Protein AF-A0A9W6NGE4-F1 (afdb_monomer)

Sequence (228 aa):
MDMRSEIMTAPLSDGQLVLLANAALPMAVRGHAATDWNALAWTGQCQGLHSWRLARIDDEEIDRLATFYRRLACTGAEQARRHQQRIVQLLRARHQQDLALIRALALPGQVIVVAANGSHNDFYQVADEQALGALIWQHRLYAASLAPQQVTGPASSNYQRLLAAQRSQGHDSLLLLFTARPVVLQLDGSGVRLHGASAGYLAAAVDMLPPGTHWQVQADVKKTCRAA

pLDDT: mean 81.26, std 13.28, range [30.36, 94.75]

Radius of gyration: 17.66 Å; Cα contacts (8 Å, |Δi|>4): 339; chains: 1; bounding box: 46×39×48 Å

Mean predicted aligned error: 7.62 Å

Secondary structure (DSSP, 8-state):
--HHHHHSPPPPPTTTEEEEPGGGS-HHHHTTTT--HHHH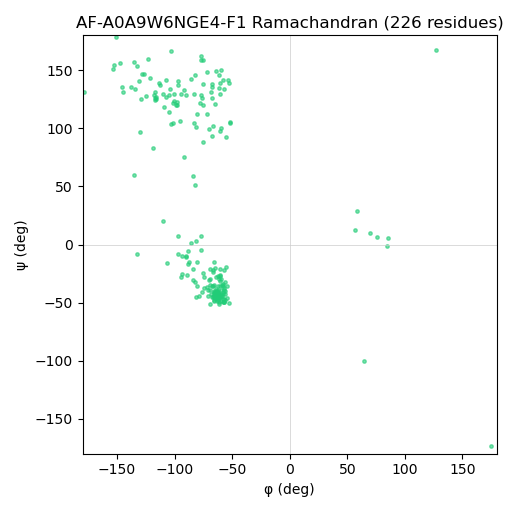HHHS--TT-EEEEEP-SSHHHHHHHHHHHHHHTTT-HHHHHHHHHHHHHHHHHHHHHHHHHHHHH--TT-EEEEEEETTEEEEEEE-SHHHHHHHHHHHHHHHTT-S-----S---SHHHHHHHHHHHTTS--EEEEETTEEEEEEEETTEEEEEESSHHHHHHHHTTSPTT--EEE-----------

Nearest PDB structures (foldseek):
  7lq4-assembly1_A  TM=4.333E-01  e=6.692E+00  Rubrobacter radiotolerans
  8qa3-assembly1_G  TM=2.918E-01  e=5.983E+00  Homo sapiens

Solvent-accessible surface area (backbone atoms only — not comparable to full-atom values): 12859 Å² total; per-residue (Å²): 134,65,68,66,63,69,57,57,65,82,79,67,50,54,84,37,35,33,78,51,56,79,89,73,54,46,72,45,49,52,75,50,68,85,54,53,53,56,49,29,54,72,69,68,47,38,92,76,48,42,41,34,32,51,65,64,88,56,39,66,55,48,54,51,50,36,53,50,36,68,65,30,72,80,74,46,74,66,66,31,49,53,47,51,53,52,48,52,55,53,49,51,58,49,46,54,52,53,50,50,46,46,56,50,66,33,60,72,54,30,44,34,38,54,30,44,50,90,94,48,70,50,39,28,40,31,52,35,58,67,49,46,49,54,52,53,50,49,53,53,31,47,46,51,68,67,36,83,86,79,81,83,73,82,64,86,45,52,49,48,44,43,54,50,24,39,54,77,59,79,40,58,41,46,38,37,34,24,53,88,36,64,42,36,41,37,43,39,67,71,48,40,36,42,34,12,74,38,68,66,54,42,51,62,55,55,74,51,39,66,88,90,69,49,71,41,76,56,70,84,77,77,75,76,76,78,86,127

Organism: NCBI:txid1806536

Foldseek 3Di:
DDPVPLLDDDFDACLQKPWDDPVRAFPLVVVCVPWPVLCCQPPVDTPLKFKKFWDDPCLVVLVVLLVVLVVCVPPDDPVNVVSSVVNLVSLVVVLVQVLLLVVLQAAFQQKWKWQDAPPDIIIITGRGSVSVSSVSSNLLCVLSVNHDPDPPDDQPHPRSVSVVSCVNSVFSWIWMDGSVANKIWIDGNRGIMIMHSDPVSVVVSVVSHDPPGDIGGDPPPPPPPPDD

Structure (mmCIF, N/CA/C/O backbone):
data_AF-A0A9W6NGE4-F1
#
_entry.id   AF-A0A9W6NGE4-F1
#
loop_
_atom_site.group_PDB
_atom_site.id
_atom_site.type_symbol
_atom_site.label_atom_id
_atom_site.label_alt_id
_atom_site.label_comp_id
_atom_site.label_asym_id
_atom_site.label_entity_id
_atom_site.label_seq_id
_atom_site.pdbx_PDB_ins_code
_atom_site.Cartn_x
_atom_site.Cartn_y
_atom_site.Cartn_z
_atom_site.occupancy
_atom_site.B_iso_or_equiv
_atom_site.auth_seq_id
_atom_site.auth_comp_id
_atom_site.auth_asym_id
_atom_site.auth_atom_id
_atom_site.pdbx_PDB_model_num
ATOM 1 N N . MET A 1 1 ? 21.867 11.867 -10.201 1.00 52.22 1 MET A N 1
ATOM 2 C CA . MET A 1 1 ? 21.437 10.770 -9.309 1.00 52.22 1 MET A CA 1
ATOM 3 C C . MET A 1 1 ? 21.439 9.484 -10.124 1.00 52.22 1 MET A C 1
ATOM 5 O O . MET A 1 1 ? 20.954 9.523 -11.250 1.00 52.22 1 MET A O 1
ATOM 9 N N . ASP A 1 2 ? 22.064 8.408 -9.640 1.00 67.62 2 ASP A N 1
ATOM 10 C CA . ASP A 1 2 ? 22.131 7.134 -10.372 1.00 67.62 2 ASP A CA 1
ATOM 11 C C . ASP A 1 2 ? 20.800 6.377 -10.237 1.00 67.62 2 ASP A C 1
ATOM 13 O O . ASP A 1 2 ? 20.353 6.054 -9.138 1.00 67.62 2 ASP A O 1
ATOM 17 N N . MET A 1 3 ? 20.159 6.072 -11.363 1.00 69.50 3 MET A N 1
ATOM 18 C CA . MET A 1 3 ? 18.876 5.365 -11.399 1.00 69.50 3 MET A CA 1
ATOM 19 C C . MET A 1 3 ? 18.979 3.955 -10.801 1.00 69.50 3 MET A C 1
ATOM 21 O O . MET A 1 3 ? 18.003 3.453 -10.250 1.00 69.50 3 MET A O 1
ATOM 25 N N . ARG A 1 4 ? 20.164 3.327 -10.851 1.00 66.06 4 ARG A N 1
ATOM 26 C CA . ARG A 1 4 ? 20.386 2.024 -10.209 1.00 66.06 4 ARG A CA 1
ATOM 27 C C . ARG A 1 4 ? 20.235 2.106 -8.695 1.00 66.06 4 ARG A C 1
ATOM 29 O O . ARG A 1 4 ? 19.572 1.249 -8.127 1.00 66.06 4 ARG A O 1
ATOM 36 N N . SER A 1 5 ? 20.763 3.154 -8.059 1.00 65.62 5 SER A N 1
ATOM 37 C CA . SER A 1 5 ? 20.629 3.343 -6.605 1.00 65.62 5 SER A CA 1
ATOM 38 C C . SER A 1 5 ? 19.199 3.622 -6.144 1.00 65.62 5 SER A C 1
ATOM 40 O O . SER A 1 5 ? 18.866 3.349 -4.999 1.00 65.62 5 SER A O 1
ATOM 42 N N . GLU A 1 6 ? 18.337 4.135 -7.022 1.00 70.38 6 GLU A N 1
ATOM 43 C CA . GLU A 1 6 ? 16.937 4.389 -6.668 1.00 70.38 6 GLU A CA 1
ATOM 44 C C . GLU A 1 6 ? 16.047 3.156 -6.814 1.00 70.38 6 GLU A C 1
ATOM 46 O O . GLU A 1 6 ? 15.066 3.012 -6.090 1.00 70.38 6 GLU A O 1
ATOM 51 N N . ILE A 1 7 ? 16.381 2.274 -7.758 1.00 71.69 7 ILE A N 1
ATOM 52 C CA . ILE A 1 7 ? 15.669 1.009 -7.971 1.00 71.69 7 ILE A CA 1
ATOM 53 C C . ILE A 1 7 ? 16.161 -0.055 -6.981 1.00 71.69 7 ILE A C 1
ATOM 55 O O . ILE A 1 7 ? 15.395 -0.914 -6.550 1.00 71.69 7 ILE A O 1
ATOM 59 N N . MET A 1 8 ? 17.439 0.009 -6.602 1.00 68.81 8 MET A N 1
ATOM 60 C CA . MET A 1 8 ? 18.042 -0.856 -5.594 1.00 68.81 8 MET A CA 1
ATOM 61 C C . MET A 1 8 ? 17.949 -0.202 -4.216 1.00 68.81 8 MET A C 1
ATOM 63 O O . MET A 1 8 ? 18.932 0.312 -3.687 1.00 68.81 8 MET A O 1
ATOM 67 N N . THR A 1 9 ? 16.756 -0.220 -3.627 1.00 68.81 9 THR A N 1
ATOM 68 C CA . THR A 1 9 ? 16.585 0.167 -2.225 1.00 68.81 9 THR A CA 1
ATOM 69 C C . THR A 1 9 ? 17.073 -0.924 -1.286 1.00 68.81 9 THR A C 1
ATOM 71 O O . THR A 1 9 ? 16.814 -2.109 -1.505 1.00 68.81 9 THR A O 1
ATOM 74 N N . ALA A 1 10 ? 17.761 -0.515 -0.218 1.00 75.88 10 ALA A N 1
ATOM 75 C CA . ALA A 1 10 ? 18.148 -1.426 0.848 1.00 75.88 10 ALA A CA 1
ATOM 76 C C . ALA A 1 10 ? 16.894 -2.056 1.489 1.00 75.88 10 ALA A C 1
ATOM 78 O O . ALA A 1 10 ? 15.897 -1.353 1.683 1.00 75.88 10 ALA A O 1
ATOM 79 N N . PRO A 1 11 ? 16.926 -3.360 1.809 1.00 82.69 11 PRO A N 1
ATOM 80 C CA . PRO A 1 11 ? 15.814 -4.019 2.473 1.00 82.69 11 PRO A CA 1
ATOM 81 C C . PRO A 1 11 ? 15.592 -3.438 3.870 1.00 82.69 11 PRO A C 1
ATOM 83 O O . PRO A 1 11 ? 16.541 -3.022 4.538 1.00 82.69 11 PRO A O 1
ATOM 86 N N . LEU A 1 12 ? 14.336 -3.439 4.322 1.00 88.06 12 LEU A N 1
ATOM 87 C CA . LEU A 1 12 ? 14.009 -3.019 5.683 1.00 88.06 12 LEU A CA 1
ATOM 88 C C . LEU A 1 12 ? 14.576 -4.015 6.694 1.00 88.06 12 LEU A C 1
ATOM 90 O O . LEU A 1 12 ? 14.485 -5.230 6.506 1.00 88.06 12 LEU A O 1
ATOM 94 N N . SER A 1 13 ? 15.136 -3.487 7.781 1.00 91.12 13 SER A N 1
ATOM 95 C CA . SER A 1 13 ? 15.559 -4.304 8.919 1.00 91.12 13 SER A CA 1
ATOM 96 C C . SER A 1 13 ? 14.358 -4.767 9.749 1.00 91.12 13 SER A C 1
ATOM 98 O O . SER A 1 13 ? 13.306 -4.125 9.755 1.00 91.12 13 SER A O 1
ATOM 100 N N . ASP A 1 14 ? 14.523 -5.840 10.523 1.00 90.94 14 ASP A N 1
ATOM 101 C CA . ASP A 1 14 ? 13.458 -6.345 11.405 1.00 90.94 14 ASP A CA 1
ATOM 102 C C . ASP A 1 14 ? 13.093 -5.364 12.533 1.00 90.94 14 ASP A C 1
ATOM 104 O O . ASP A 1 14 ? 11.995 -5.436 13.076 1.00 90.94 14 ASP A O 1
ATOM 108 N N . GLY A 1 15 ? 13.978 -4.414 12.861 1.00 91.25 15 GLY A N 1
ATOM 109 C CA . GLY A 1 15 ? 13.664 -3.308 13.772 1.00 91.25 15 GLY A CA 1
ATOM 110 C C . GLY A 1 15 ? 12.788 -2.225 13.136 1.00 91.25 15 GLY A C 1
ATOM 111 O O . GLY A 1 15 ? 12.070 -1.526 13.843 1.00 91.25 15 GLY A O 1
ATOM 112 N N . GLN A 1 16 ? 12.818 -2.097 11.807 1.00 93.75 16 GLN A N 1
ATOM 113 C CA . GLN A 1 16 ? 11.989 -1.152 11.051 1.00 93.75 16 GLN A CA 1
ATOM 114 C C . GLN A 1 16 ? 10.633 -1.741 10.652 1.00 93.75 16 GLN A C 1
ATOM 116 O O . GLN A 1 16 ? 9.673 -0.991 10.461 1.00 93.75 16 GLN A O 1
ATOM 121 N N . LEU A 1 17 ? 10.559 -3.067 10.522 1.00 93.88 17 LEU A N 1
ATOM 122 C CA . LEU A 1 17 ? 9.350 -3.811 10.193 1.00 93.88 17 LEU A CA 1
ATOM 123 C C . LEU A 1 17 ? 9.167 -4.964 11.185 1.00 93.88 17 LEU A C 1
ATOM 125 O O . LEU A 1 17 ? 9.745 -6.043 11.033 1.00 93.88 17 LEU A O 1
ATOM 129 N N . VAL A 1 18 ? 8.342 -4.733 12.201 1.00 94.25 18 VAL A N 1
ATOM 130 C CA . VAL A 1 18 ? 8.167 -5.652 13.330 1.00 94.25 18 VAL A CA 1
ATOM 131 C C . VAL A 1 18 ? 6.898 -6.474 13.141 1.00 94.25 18 VAL A C 1
ATOM 133 O O . VAL A 1 18 ? 5.811 -5.915 13.021 1.00 94.25 18 VAL A O 1
ATOM 136 N N . LEU A 1 19 ? 7.016 -7.802 13.151 1.00 93.62 19 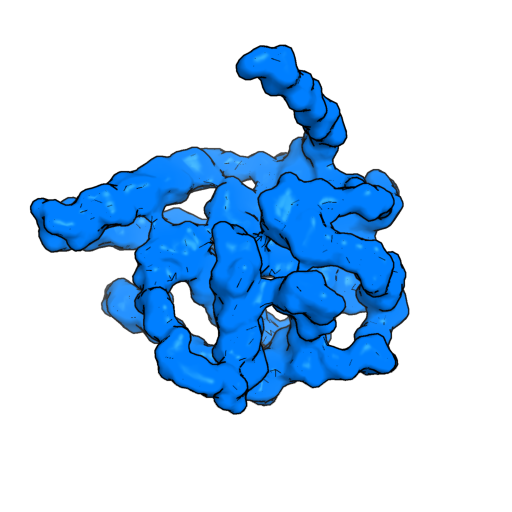LEU A N 1
ATOM 137 C CA . LEU A 1 19 ? 5.860 -8.700 13.154 1.00 93.62 19 LEU A CA 1
ATOM 138 C C . LEU A 1 19 ? 5.094 -8.589 14.481 1.00 93.62 19 LEU A C 1
ATOM 140 O O . LEU A 1 19 ? 5.661 -8.772 15.559 1.00 93.62 19 LEU A O 1
ATOM 144 N N . LEU A 1 20 ? 3.794 -8.321 14.396 1.00 92.38 20 LEU A N 1
ATOM 145 C CA . LEU A 1 20 ? 2.890 -8.233 15.534 1.00 92.38 20 LEU A CA 1
ATOM 146 C C . LEU A 1 20 ? 2.134 -9.546 15.733 1.00 92.38 20 LEU A C 1
ATOM 148 O O . LEU A 1 20 ? 1.581 -10.121 14.799 1.00 92.38 20 LEU A O 1
ATOM 152 N N . ALA A 1 21 ? 2.023 -9.971 16.990 1.00 89.00 21 ALA A N 1
ATOM 153 C CA . ALA A 1 21 ? 1.046 -10.982 17.370 1.00 89.00 21 ALA A CA 1
ATOM 154 C C . ALA A 1 21 ? -0.372 -10.386 17.344 1.00 89.00 21 ALA A C 1
ATOM 156 O O . ALA A 1 21 ? -0.570 -9.230 17.717 1.00 89.00 21 ALA A O 1
ATOM 157 N N . ASN A 1 22 ? -1.384 -11.195 17.019 1.00 83.56 22 ASN A N 1
ATOM 158 C CA . ASN A 1 22 ? -2.785 -10.744 16.977 1.00 83.56 22 ASN A CA 1
ATOM 159 C C . ASN A 1 22 ? -3.255 -10.084 18.288 1.00 83.56 22 ASN A C 1
ATOM 161 O O . ASN A 1 22 ? -4.000 -9.105 18.268 1.00 83.56 22 ASN A O 1
ATOM 165 N N . ALA A 1 23 ? -2.780 -10.574 19.438 1.00 85.00 23 ALA A N 1
ATOM 166 C CA . ALA A 1 23 ? -3.091 -9.998 20.748 1.00 85.00 23 ALA A CA 1
ATOM 167 C C . ALA A 1 23 ? -2.503 -8.587 20.957 1.00 85.00 23 ALA A C 1
ATOM 169 O O . ALA A 1 23 ? -3.015 -7.835 21.783 1.00 85.00 23 ALA A O 1
ATOM 170 N N . ALA A 1 24 ? -1.466 -8.211 20.205 1.00 87.00 24 ALA A N 1
ATOM 171 C CA . ALA A 1 24 ? -0.844 -6.889 20.247 1.00 87.00 24 ALA A CA 1
ATOM 172 C C . ALA A 1 24 ? -1.511 -5.878 19.295 1.00 87.00 24 ALA A C 1
ATOM 174 O O . ALA A 1 24 ? -1.177 -4.696 19.333 1.00 87.00 24 ALA A O 1
ATOM 175 N N . LEU A 1 25 ? -2.470 -6.306 18.461 1.00 87.06 25 LEU A N 1
ATOM 176 C CA . LEU A 1 25 ? -3.155 -5.403 17.537 1.00 87.06 25 LEU A CA 1
ATOM 177 C C . LEU A 1 25 ? -4.032 -4.392 18.291 1.00 87.06 25 LEU A C 1
ATOM 179 O O . LEU A 1 25 ? -4.800 -4.799 19.174 1.00 87.06 25 LEU A O 1
ATOM 183 N N . PRO A 1 26 ? -3.993 -3.099 17.920 1.00 85.38 26 PRO A N 1
ATOM 184 C CA . PRO A 1 26 ? -4.892 -2.084 18.463 1.00 85.38 26 PRO A CA 1
ATOM 185 C C . PRO A 1 26 ? -6.365 -2.407 18.199 1.00 85.38 26 PRO A C 1
ATOM 187 O O . PRO A 1 26 ? -6.710 -2.997 17.175 1.00 85.38 26 PRO A O 1
ATOM 190 N N . MET A 1 27 ? -7.262 -1.973 19.090 1.00 81.88 27 MET A N 1
ATOM 191 C CA . MET A 1 27 ? -8.702 -2.253 18.970 1.00 81.88 27 MET A CA 1
ATOM 192 C C . MET A 1 27 ? -9.308 -1.789 17.638 1.00 81.88 27 MET A C 1
ATOM 194 O O . MET A 1 27 ? -10.096 -2.529 17.055 1.00 81.88 27 MET A O 1
ATOM 198 N N . ALA A 1 28 ? -8.910 -0.614 17.133 1.00 76.50 28 ALA A N 1
ATOM 199 C CA . ALA A 1 28 ? -9.383 -0.095 15.845 1.00 76.50 28 ALA A CA 1
ATOM 200 C C . ALA A 1 28 ? -9.075 -1.054 14.681 1.00 76.50 28 ALA A C 1
ATOM 202 O O . ALA A 1 28 ? -9.875 -1.206 13.766 1.00 76.50 28 ALA A O 1
ATOM 203 N N . VAL A 1 29 ? -7.945 -1.759 14.765 1.00 80.50 29 VAL A N 1
ATOM 204 C CA . VAL A 1 29 ? -7.516 -2.752 13.779 1.00 80.50 29 VAL A CA 1
ATOM 205 C C . VAL A 1 29 ? -8.209 -4.097 13.987 1.00 80.50 29 VAL A C 1
ATOM 207 O O . VAL A 1 29 ? -8.579 -4.752 13.015 1.00 80.50 29 VAL A O 1
ATOM 210 N N . ARG A 1 30 ? -8.463 -4.500 15.239 1.00 78.19 30 ARG A N 1
ATOM 211 C CA . ARG A 1 30 ? -9.197 -5.744 15.540 1.00 78.19 30 ARG A CA 1
ATOM 212 C C . ARG A 1 30 ? -10.609 -5.755 14.962 1.00 78.19 30 ARG A C 1
ATOM 214 O O . ARG A 1 30 ? -11.105 -6.829 14.639 1.00 78.19 30 ARG A O 1
ATOM 221 N N . GLY A 1 31 ? -11.230 -4.588 14.779 1.00 70.94 31 GLY A N 1
ATOM 222 C CA . GLY A 1 31 ? -12.511 -4.466 14.073 1.00 70.94 31 GLY A CA 1
ATOM 223 C C . GLY A 1 31 ? -12.480 -5.026 12.645 1.00 70.94 31 GLY A C 1
ATOM 224 O O . GLY A 1 31 ? -13.512 -5.433 12.124 1.00 70.94 31 GLY A O 1
ATOM 225 N N . HIS A 1 32 ? -11.293 -5.131 12.044 1.00 77.19 32 HIS A N 1
ATOM 226 C CA . HIS A 1 32 ? -11.079 -5.718 10.727 1.00 77.19 32 HIS A CA 1
ATOM 227 C C . HIS A 1 32 ? -10.640 -7.192 10.768 1.00 77.19 32 HIS A C 1
ATOM 229 O O . HIS A 1 32 ? -10.318 -7.747 9.722 1.00 77.19 32 HIS A O 1
ATOM 235 N N . ALA A 1 33 ? -10.631 -7.856 11.929 1.00 70.38 33 ALA A N 1
ATOM 236 C CA . ALA A 1 33 ? -10.130 -9.229 12.061 1.00 70.38 33 ALA A CA 1
ATOM 237 C C . ALA A 1 33 ? -10.902 -10.258 11.213 1.00 70.38 33 ALA A C 1
ATOM 239 O O . ALA A 1 33 ? -10.313 -11.236 10.767 1.00 70.38 33 ALA A O 1
ATOM 240 N N . ALA A 1 34 ? -12.196 -10.023 10.968 1.00 75.12 34 ALA A N 1
ATOM 241 C CA . ALA A 1 34 ? -13.037 -10.870 10.119 1.00 75.12 34 ALA A CA 1
ATOM 242 C C . ALA A 1 34 ? -12.960 -10.516 8.619 1.00 75.12 34 ALA A C 1
ATOM 244 O O . ALA A 1 34 ? -13.661 -11.123 7.814 1.00 75.12 34 ALA A O 1
ATOM 245 N N . THR A 1 35 ? -12.149 -9.521 8.240 1.00 86.44 35 THR A N 1
ATOM 246 C CA . THR A 1 35 ? -11.999 -9.104 6.840 1.00 86.44 35 THR A CA 1
ATOM 247 C C . THR A 1 35 ? -11.298 -10.202 6.056 1.00 86.44 35 THR A C 1
ATOM 249 O O . THR A 1 35 ? -10.228 -10.670 6.453 1.00 86.44 35 THR A O 1
ATOM 252 N N . ASP A 1 36 ? -11.857 -10.568 4.906 1.00 88.31 36 ASP A N 1
ATOM 253 C CA . ASP A 1 36 ? -11.139 -11.384 3.935 1.00 88.31 36 ASP A CA 1
ATOM 254 C C . ASP A 1 36 ? -10.104 -10.510 3.214 1.00 88.31 36 ASP A C 1
ATOM 256 O O . ASP A 1 36 ? -10.361 -9.880 2.184 1.00 88.31 36 ASP A O 1
ATOM 260 N N . TRP A 1 37 ? -8.914 -10.435 3.808 1.00 88.06 37 TRP A N 1
ATOM 261 C CA . TRP A 1 37 ? -7.806 -9.639 3.294 1.00 88.06 37 TRP A CA 1
ATOM 262 C C . TRP A 1 37 ? -7.309 -10.119 1.932 1.00 88.06 37 TRP A C 1
ATOM 264 O O . TRP A 1 37 ? -6.827 -9.300 1.151 1.00 88.06 37 TRP A O 1
ATOM 274 N N . ASN A 1 38 ? -7.458 -11.411 1.615 1.00 86.75 38 ASN A N 1
ATOM 275 C CA . ASN A 1 38 ? -7.144 -11.908 0.280 1.00 86.75 38 ASN A CA 1
ATOM 276 C C . ASN A 1 38 ? -8.170 -11.367 -0.719 1.00 86.75 38 ASN A C 1
ATOM 278 O O . ASN A 1 38 ? -7.778 -10.764 -1.716 1.00 86.75 38 ASN A O 1
ATOM 282 N N . ALA A 1 39 ? -9.472 -11.506 -0.445 1.00 87.19 39 ALA A N 1
ATOM 283 C CA . ALA A 1 39 ? -10.510 -10.964 -1.325 1.00 87.19 39 ALA A CA 1
ATOM 284 C C . ALA A 1 39 ? -10.330 -9.457 -1.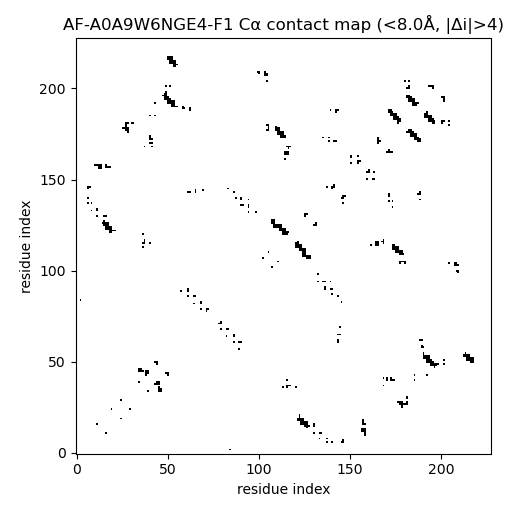557 1.00 87.19 39 ALA A C 1
ATOM 286 O O . ALA A 1 39 ? -10.400 -9.000 -2.704 1.00 87.19 39 ALA A O 1
ATOM 287 N N . LEU A 1 40 ? -10.009 -8.703 -0.499 1.00 88.88 40 LEU A N 1
ATOM 288 C CA . LEU A 1 40 ? -9.735 -7.272 -0.589 1.00 88.88 40 LEU A CA 1
ATOM 289 C C . LEU A 1 40 ? -8.499 -6.975 -1.453 1.00 88.88 40 LEU A C 1
ATOM 291 O O . LEU A 1 40 ? -8.572 -6.146 -2.362 1.00 88.88 40 LEU A O 1
ATOM 295 N N . ALA A 1 41 ? -7.385 -7.676 -1.220 1.00 87.00 41 ALA A N 1
ATOM 296 C CA . ALA A 1 41 ? -6.147 -7.500 -1.980 1.00 87.00 41 ALA A CA 1
ATOM 297 C C . ALA A 1 41 ? -6.333 -7.782 -3.481 1.00 87.00 41 ALA A C 1
ATOM 299 O O . ALA A 1 41 ? -5.788 -7.048 -4.308 1.00 87.00 41 ALA A O 1
ATOM 300 N N . TRP A 1 42 ? -7.124 -8.804 -3.823 1.00 83.44 42 TRP A N 1
ATOM 301 C CA . TRP A 1 42 ? -7.356 -9.258 -5.197 1.00 83.44 42 TRP A CA 1
ATOM 302 C C . TRP A 1 42 ? -8.396 -8.436 -5.953 1.00 83.44 42 TRP A C 1
ATOM 304 O O . TRP A 1 42 ? -8.216 -8.109 -7.124 1.00 83.44 42 TRP A O 1
ATOM 314 N N . THR A 1 43 ? -9.527 -8.143 -5.316 1.00 84.25 43 THR A N 1
ATOM 315 C CA . THR A 1 43 ? -10.695 -7.583 -6.013 1.00 84.25 43 THR A CA 1
ATOM 316 C C . THR A 1 43 ? -10.918 -6.104 -5.712 1.00 84.25 43 THR A C 1
ATOM 318 O O . THR A 1 43 ? -11.658 -5.434 -6.434 1.00 84.25 43 THR A O 1
ATOM 321 N N . GLY A 1 44 ? -10.283 -5.574 -4.660 1.00 85.38 44 GLY A N 1
ATOM 322 C CA . GLY A 1 44 ? -10.604 -4.258 -4.101 1.00 85.38 44 GLY A CA 1
ATOM 323 C C . GLY A 1 44 ? -11.956 -4.208 -3.392 1.00 85.38 44 GLY A C 1
ATOM 324 O O . GLY A 1 44 ? -12.454 -3.125 -3.075 1.00 85.38 44 GLY A O 1
ATOM 325 N N . GLN A 1 45 ? -12.576 -5.368 -3.186 1.00 85.56 45 GLN A N 1
ATOM 326 C CA . GLN A 1 45 ? -13.888 -5.521 -2.585 1.00 85.56 45 GLN A CA 1
ATOM 327 C C . GLN A 1 45 ? -13.816 -6.589 -1.497 1.00 85.56 45 GLN A C 1
ATOM 329 O O . GLN A 1 45 ? -13.149 -7.612 -1.631 1.00 85.56 45 GLN A O 1
ATOM 334 N N . CYS A 1 46 ? -14.517 -6.341 -0.401 1.00 87.56 46 CYS A N 1
ATOM 335 C CA . CYS A 1 46 ? -14.721 -7.314 0.657 1.00 87.56 46 CYS A CA 1
ATOM 336 C C . CYS A 1 46 ? -16.115 -7.087 1.220 1.00 87.56 46 CYS A C 1
ATOM 338 O O . CYS A 1 46 ? -16.514 -5.946 1.459 1.00 87.56 46 CYS A O 1
ATOM 340 N N . GLN A 1 47 ? -16.855 -8.172 1.437 1.00 86.00 47 GLN A N 1
ATOM 341 C CA . GLN A 1 47 ? -18.172 -8.084 2.048 1.00 86.00 47 GLN A CA 1
ATOM 342 C C . GLN A 1 47 ? -18.063 -7.392 3.416 1.00 86.00 47 GLN A C 1
ATOM 344 O O . GLN A 1 47 ? -17.168 -7.694 4.203 1.00 86.00 47 GLN A O 1
ATOM 349 N N . GLY A 1 48 ? -18.963 -6.442 3.678 1.00 84.62 48 GLY A N 1
ATOM 350 C CA . GLY A 1 48 ? -18.966 -5.660 4.917 1.00 84.62 48 GLY A CA 1
ATOM 351 C C . GLY A 1 48 ? -18.045 -4.435 4.915 1.00 84.62 48 GLY A C 1
ATOM 352 O O . GLY A 1 48 ? -18.042 -3.699 5.899 1.00 84.62 48 GLY A O 1
ATOM 353 N N . LEU A 1 49 ? -17.305 -4.176 3.830 1.00 89.31 49 LEU A N 1
ATOM 354 C CA . LEU A 1 49 ? -16.551 -2.936 3.646 1.00 89.31 49 LEU A CA 1
ATOM 355 C C . LEU A 1 49 ? -17.135 -2.102 2.505 1.00 89.31 49 LEU A C 1
ATOM 357 O O . LEU A 1 49 ? -17.442 -2.607 1.429 1.00 89.31 49 LEU A O 1
ATOM 361 N N . HIS A 1 50 ? -17.223 -0.798 2.735 1.00 90.50 50 HIS A N 1
ATOM 362 C CA . HIS A 1 50 ? -17.409 0.192 1.686 1.00 90.50 50 HIS A CA 1
ATOM 363 C C . HIS A 1 50 ? -16.039 0.570 1.118 1.00 90.50 50 HIS A C 1
ATOM 365 O O . HIS A 1 50 ? -15.083 0.698 1.884 1.00 90.50 50 HIS A O 1
ATOM 371 N N . SER A 1 51 ? -15.954 0.791 -0.196 1.00 91.62 51 SER A N 1
ATOM 372 C CA . SER A 1 51 ? -14.700 1.104 -0.897 1.00 91.62 51 SER A CA 1
ATOM 373 C C . SER A 1 51 ? -14.847 2.352 -1.762 1.00 91.62 51 SER A C 1
ATOM 375 O O . SER A 1 51 ? -15.715 2.405 -2.636 1.00 91.62 51 SER A O 1
ATOM 377 N N . TRP A 1 52 ? -13.979 3.344 -1.570 1.00 92.00 52 TRP A N 1
ATOM 378 C CA . TRP A 1 52 ? -13.846 4.498 -2.463 1.00 92.00 52 TRP A CA 1
ATOM 379 C C . TRP A 1 52 ? -12.486 4.459 -3.152 1.00 92.00 52 TRP A C 1
ATOM 381 O O . TRP A 1 52 ? -11.471 4.139 -2.534 1.00 92.00 52 TRP A O 1
ATOM 391 N N . ARG A 1 53 ? -12.451 4.788 -4.443 1.00 90.75 53 ARG A N 1
ATOM 392 C CA . ARG A 1 53 ? -11.221 4.843 -5.235 1.00 90.75 53 ARG A CA 1
ATOM 393 C C . ARG A 1 53 ? -10.812 6.291 -5.444 1.00 90.75 53 ARG A C 1
ATOM 395 O O . ARG A 1 53 ? -11.632 7.118 -5.827 1.00 90.75 53 ARG A O 1
ATOM 402 N N . LEU A 1 54 ? -9.538 6.590 -5.239 1.00 88.38 54 LEU A N 1
ATOM 403 C CA . LEU A 1 54 ? -8.977 7.878 -5.616 1.00 88.38 54 LEU A CA 1
ATOM 404 C C . LEU A 1 54 ? -8.799 7.913 -7.136 1.00 88.38 54 LEU A C 1
ATOM 406 O O . LEU A 1 54 ? -8.074 7.085 -7.688 1.00 88.38 54 LEU A O 1
ATOM 410 N N . ALA A 1 55 ? -9.452 8.857 -7.809 1.00 80.50 55 ALA A N 1
ATOM 411 C CA . ALA A 1 55 ? -9.235 9.095 -9.228 1.00 80.50 55 ALA A CA 1
ATOM 412 C C 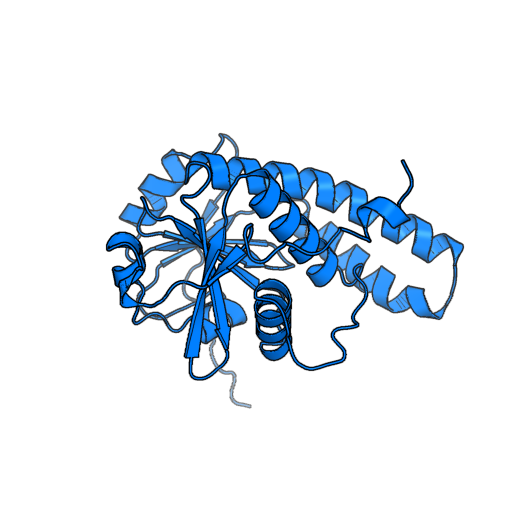. ALA A 1 55 ? -7.919 9.853 -9.419 1.00 80.50 55 ALA A C 1
ATOM 414 O O . ALA A 1 55 ? -7.718 10.916 -8.824 1.00 80.50 55 ALA A O 1
ATOM 415 N N . ARG A 1 56 ? -7.025 9.317 -10.252 1.00 80.06 56 ARG A N 1
ATOM 416 C CA . ARG A 1 56 ? -5.765 9.972 -10.606 1.00 80.06 56 ARG A CA 1
ATOM 417 C C . ARG A 1 56 ? -5.591 10.040 -12.113 1.00 80.06 56 ARG A C 1
ATOM 419 O O . ARG A 1 56 ? -6.021 9.154 -12.842 1.00 80.06 56 ARG A O 1
ATOM 426 N N . ILE A 1 57 ? -4.948 11.111 -12.562 1.00 75.12 57 ILE A N 1
ATOM 427 C CA . ILE A 1 57 ? -4.718 11.387 -13.985 1.00 75.12 57 ILE A CA 1
ATOM 428 C C . ILE A 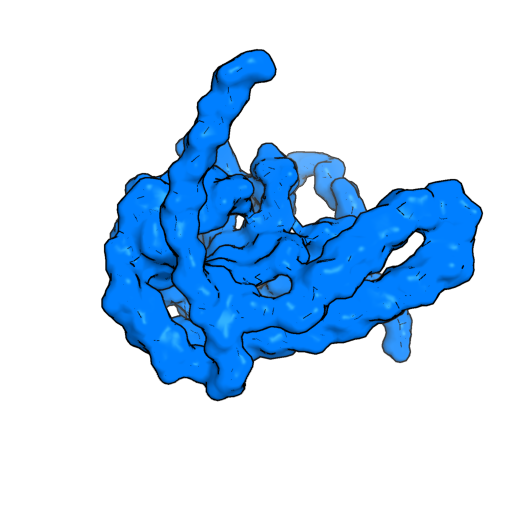1 57 ? -3.619 10.467 -14.550 1.00 75.12 57 ILE A C 1
ATOM 430 O O . ILE A 1 57 ? -3.631 10.145 -15.733 1.00 75.12 57 ILE A O 1
ATOM 434 N N . ASP A 1 58 ? -2.680 10.028 -13.711 1.00 76.00 58 ASP A N 1
ATOM 435 C CA . ASP A 1 58 ? -1.481 9.280 -14.102 1.00 76.00 58 ASP A CA 1
ATOM 436 C C . ASP A 1 58 ? -1.655 7.750 -14.106 1.00 76.00 58 ASP A C 1
ATOM 438 O O . ASP A 1 58 ? -0.768 7.058 -14.609 1.00 76.00 58 ASP A O 1
ATOM 442 N N . ASP A 1 59 ? -2.771 7.219 -13.586 1.00 75.12 59 ASP A N 1
ATOM 443 C CA . ASP A 1 59 ? -3.033 5.770 -13.494 1.00 75.12 59 ASP A CA 1
ATOM 444 C C . ASP A 1 59 ? -2.853 5.081 -14.862 1.00 75.12 59 ASP A C 1
ATOM 446 O O . ASP A 1 59 ? -2.084 4.129 -14.997 1.00 75.12 59 ASP A O 1
ATOM 450 N N . GLU A 1 60 ? -3.485 5.618 -15.910 1.00 79.31 60 GLU A N 1
ATOM 451 C CA . GLU A 1 60 ? -3.396 5.037 -17.253 1.00 79.31 60 GLU A CA 1
ATOM 452 C C . GLU A 1 60 ? -2.006 5.182 -17.889 1.00 79.31 60 GLU A C 1
ATOM 454 O O . GLU A 1 60 ? -1.581 4.308 -18.648 1.00 79.31 60 GLU A O 1
ATOM 459 N N . GLU A 1 61 ? -1.296 6.286 -17.631 1.00 82.19 61 GLU A N 1
ATOM 460 C CA . GLU A 1 61 ? 0.031 6.523 -18.214 1.00 82.19 61 GLU A CA 1
ATOM 461 C C . GLU A 1 61 ? 1.046 5.527 -17.642 1.00 82.19 61 GLU A C 1
ATOM 463 O O . GLU A 1 61 ? 1.798 4.910 -18.402 1.00 82.19 61 GLU A O 1
ATOM 468 N N . ILE A 1 62 ? 1.031 5.321 -16.320 1.00 80.31 62 ILE A N 1
ATOM 469 C CA . ILE A 1 62 ? 1.922 4.377 -15.637 1.00 80.31 62 ILE A CA 1
ATOM 470 C C . ILE A 1 62 ? 1.659 2.948 -16.121 1.00 80.31 62 ILE A C 1
ATOM 472 O O . ILE A 1 62 ? 2.608 2.265 -16.512 1.00 80.31 62 ILE A O 1
ATOM 476 N N . ASP A 1 63 ? 0.398 2.513 -16.178 1.00 80.44 63 ASP A N 1
ATOM 477 C CA . ASP A 1 63 ? 0.039 1.156 -16.610 1.00 80.44 63 ASP A CA 1
ATOM 478 C C . ASP A 1 63 ? 0.438 0.880 -18.066 1.00 80.44 63 ASP A C 1
ATOM 480 O O . ASP A 1 63 ? 0.992 -0.184 -18.394 1.00 80.44 63 ASP A O 1
ATOM 484 N N . ARG A 1 64 ? 0.214 1.857 -18.958 1.00 83.31 64 ARG A N 1
ATOM 485 C CA . ARG A 1 64 ? 0.650 1.772 -20.358 1.00 83.31 64 ARG A CA 1
ATOM 486 C C . ARG A 1 64 ? 2.169 1.664 -20.433 1.00 83.31 64 ARG A C 1
ATOM 488 O O . ARG A 1 64 ? 2.677 0.738 -21.069 1.00 83.31 64 ARG A O 1
ATOM 495 N N . LEU A 1 65 ? 2.902 2.562 -19.772 1.00 81.62 65 LEU A N 1
ATOM 496 C CA . LEU A 1 65 ? 4.366 2.579 -19.800 1.00 81.62 65 LEU A CA 1
ATOM 497 C C . LEU A 1 65 ? 4.976 1.306 -19.207 1.00 81.62 65 LEU A C 1
ATOM 499 O O . LEU A 1 65 ? 5.895 0.754 -19.809 1.00 81.62 65 LEU A O 1
ATOM 503 N N . ALA A 1 66 ? 4.454 0.803 -18.088 1.00 80.81 66 ALA A N 1
ATOM 504 C CA . ALA A 1 66 ? 4.908 -0.444 -17.475 1.00 80.81 66 ALA A CA 1
ATOM 505 C C . ALA A 1 66 ? 4.673 -1.645 -18.405 1.00 80.81 66 ALA A C 1
ATOM 507 O O . ALA A 1 66 ? 5.544 -2.501 -18.575 1.00 80.81 66 ALA A O 1
ATOM 508 N N . THR A 1 67 ? 3.527 -1.687 -19.088 1.00 82.69 67 THR A N 1
ATOM 509 C CA . THR A 1 67 ? 3.226 -2.734 -20.074 1.00 82.69 67 THR A CA 1
ATOM 510 C C . THR A 1 67 ? 4.157 -2.674 -21.283 1.00 82.69 67 THR A C 1
ATOM 512 O O . THR A 1 67 ? 4.670 -3.711 -21.707 1.00 82.69 67 THR A O 1
ATOM 515 N N . PHE A 1 68 ? 4.430 -1.478 -21.812 1.00 78.94 68 PHE A N 1
ATOM 516 C CA . PHE A 1 68 ? 5.415 -1.297 -22.879 1.00 78.94 68 PHE A CA 1
ATOM 517 C C . PHE A 1 68 ? 6.822 -1.687 -22.428 1.00 78.94 68 PHE A C 1
ATOM 519 O O . PHE A 1 68 ? 7.509 -2.407 -23.149 1.00 78.94 68 PHE A O 1
ATOM 526 N N . TYR A 1 69 ? 7.234 -1.277 -21.228 1.00 78.56 69 TYR A N 1
ATOM 527 C CA . TYR A 1 69 ? 8.531 -1.627 -20.661 1.00 78.56 69 TYR A CA 1
ATOM 528 C C . TYR A 1 69 ? 8.716 -3.145 -20.560 1.00 78.56 69 TYR A C 1
ATOM 530 O O . TYR A 1 69 ? 9.722 -3.660 -21.041 1.00 78.56 69 TYR A O 1
ATOM 538 N N . ARG A 1 70 ? 7.717 -3.880 -20.047 1.00 76.69 70 ARG A N 1
ATOM 539 C CA . ARG A 1 70 ? 7.751 -5.353 -19.986 1.00 76.69 70 ARG A CA 1
ATOM 540 C C . ARG A 1 70 ? 7.944 -6.006 -21.356 1.00 76.69 70 ARG A C 1
ATOM 542 O O . ARG A 1 70 ? 8.651 -7.000 -21.455 1.00 76.69 70 ARG A O 1
ATOM 549 N N . ARG A 1 71 ? 7.346 -5.445 -22.413 1.00 76.62 71 ARG A N 1
ATOM 550 C CA . ARG A 1 71 ? 7.505 -5.945 -23.793 1.00 76.62 71 ARG A CA 1
ATOM 551 C C . ARG A 1 71 ? 8.876 -5.601 -24.386 1.00 76.62 71 ARG A C 1
ATOM 553 O O . ARG A 1 71 ? 9.446 -6.408 -25.109 1.00 76.62 71 ARG A O 1
ATOM 560 N N . LEU A 1 72 ? 9.399 -4.412 -24.080 1.00 70.50 72 LEU A N 1
ATOM 561 C CA . LEU A 1 72 ? 10.648 -3.876 -24.639 1.00 70.50 72 LEU A CA 1
ATOM 562 C C . LEU A 1 72 ? 11.911 -4.341 -23.912 1.00 70.50 72 LEU A C 1
ATOM 564 O O . LEU A 1 72 ? 12.993 -4.302 -24.501 1.00 70.50 72 LEU A O 1
ATOM 568 N N . ALA A 1 73 ? 11.798 -4.792 -22.659 1.00 60.72 73 ALA A N 1
ATOM 569 C CA . ALA A 1 73 ? 12.916 -5.332 -21.887 1.00 60.72 73 ALA A CA 1
ATOM 570 C C . ALA A 1 73 ? 13.631 -6.495 -22.607 1.00 60.72 73 ALA A C 1
ATOM 572 O O . ALA A 1 73 ? 14.794 -6.768 -22.323 1.00 60.72 73 ALA A O 1
ATOM 573 N N . CYS A 1 74 ? 12.970 -7.130 -23.582 1.00 57.41 74 CYS A N 1
ATOM 574 C CA . CYS A 1 74 ? 13.520 -8.205 -24.402 1.00 57.41 74 CYS A CA 1
ATOM 575 C C . CYS A 1 74 ? 14.154 -7.748 -25.735 1.00 57.41 74 CYS A C 1
ATOM 577 O O . CYS A 1 74 ? 14.778 -8.575 -26.392 1.00 57.41 74 CYS A O 1
ATOM 579 N N . THR A 1 75 ? 14.002 -6.484 -26.169 1.00 58.09 75 THR A N 1
ATOM 580 C CA . THR A 1 75 ? 14.266 -6.097 -27.577 1.00 58.09 75 THR A CA 1
ATOM 581 C C . THR A 1 75 ? 15.124 -4.844 -27.809 1.00 58.09 75 THR A C 1
ATOM 583 O O . THR A 1 75 ? 15.505 -4.602 -28.951 1.00 58.09 75 THR A O 1
ATOM 586 N N . GLY A 1 76 ? 15.485 -4.043 -26.794 1.00 58.66 76 GLY A N 1
ATOM 587 C CA . GLY A 1 76 ? 16.404 -2.909 -27.010 1.00 58.66 76 GLY A CA 1
ATOM 588 C C . GLY A 1 76 ? 16.760 -2.083 -25.766 1.00 58.66 76 GLY A C 1
ATOM 589 O O . GLY A 1 76 ? 15.883 -1.636 -25.030 1.00 58.66 76 GLY A O 1
ATOM 590 N N . ALA A 1 77 ? 18.059 -1.832 -25.552 1.00 71.19 77 ALA A N 1
ATOM 591 C CA . ALA A 1 77 ? 18.587 -1.260 -24.307 1.00 71.19 77 ALA A CA 1
ATOM 592 C C . ALA A 1 77 ? 18.273 0.238 -24.090 1.00 71.19 77 ALA A C 1
ATOM 594 O O . ALA A 1 77 ? 18.019 0.652 -22.959 1.00 71.19 77 ALA A O 1
ATOM 595 N N . GLU A 1 78 ? 18.266 1.071 -25.137 1.00 77.19 78 GLU A N 1
ATOM 596 C CA . GLU A 1 78 ? 18.087 2.526 -24.970 1.00 77.19 78 GLU A CA 1
ATOM 597 C C . GLU A 1 78 ? 16.632 2.939 -24.743 1.00 77.19 78 GLU A C 1
ATOM 599 O O . GLU A 1 78 ? 16.338 3.743 -23.855 1.00 77.19 78 GLU A O 1
ATOM 604 N N . GLN A 1 79 ? 15.702 2.381 -25.519 1.00 74.19 79 GLN A N 1
ATOM 605 C CA . GLN A 1 79 ? 14.286 2.720 -25.405 1.00 74.19 79 GLN A CA 1
ATOM 606 C C . GLN A 1 79 ? 13.696 2.188 -24.094 1.00 74.19 79 GLN A C 1
ATOM 608 O O . GLN A 1 79 ? 12.976 2.917 -23.409 1.00 74.19 79 GLN A O 1
ATOM 613 N N . ALA A 1 80 ? 14.097 0.983 -23.669 1.00 75.94 80 ALA A N 1
ATOM 614 C CA . ALA A 1 80 ? 13.768 0.457 -22.346 1.00 75.94 80 ALA A CA 1
ATOM 615 C C . ALA A 1 80 ? 14.274 1.380 -21.221 1.00 75.94 80 ALA A C 1
ATOM 617 O O . ALA A 1 80 ? 13.534 1.652 -20.277 1.00 75.94 80 ALA A O 1
ATOM 618 N N . ARG A 1 81 ? 15.488 1.940 -21.348 1.00 80.06 81 ARG A N 1
ATOM 619 C CA . ARG A 1 81 ? 16.048 2.886 -20.369 1.00 80.06 81 ARG A CA 1
ATOM 620 C C . ARG A 1 81 ? 15.266 4.202 -20.305 1.00 80.06 81 ARG A C 1
ATOM 622 O O . ARG A 1 81 ? 15.028 4.700 -19.208 1.00 80.06 81 ARG A O 1
ATOM 629 N N . ARG A 1 82 ? 14.830 4.755 -21.445 1.00 82.50 82 ARG A N 1
ATOM 630 C CA . ARG A 1 82 ? 13.997 5.977 -21.479 1.00 82.50 82 ARG A CA 1
ATOM 631 C C . ARG A 1 82 ? 12.632 5.754 -20.824 1.00 82.50 82 ARG A C 1
ATOM 633 O O . ARG A 1 82 ? 12.205 6.573 -20.014 1.00 82.50 82 ARG A O 1
ATOM 640 N N . HIS A 1 83 ? 11.970 4.635 -21.125 1.00 82.12 83 HIS A N 1
ATOM 641 C CA . HIS A 1 83 ? 10.695 4.292 -20.488 1.00 82.12 83 HIS A CA 1
ATOM 642 C C . HIS A 1 83 ? 10.862 4.036 -18.987 1.00 82.12 83 HIS A C 1
ATOM 644 O O . HIS A 1 83 ? 10.077 4.561 -18.205 1.00 82.12 83 HIS A O 1
ATOM 650 N N . GLN A 1 84 ? 11.919 3.332 -18.571 1.00 83.56 84 GLN A N 1
ATOM 651 C CA . GLN A 1 84 ? 12.247 3.141 -17.157 1.00 83.56 84 GLN A CA 1
ATOM 652 C C . GLN A 1 84 ? 12.413 4.481 -16.426 1.00 83.56 84 GLN A C 1
ATOM 654 O O . GLN A 1 84 ? 11.804 4.681 -15.379 1.00 83.56 84 GLN A O 1
ATOM 659 N N . GLN A 1 85 ? 13.173 5.424 -16.994 1.00 86.81 85 GLN A N 1
ATOM 660 C CA . GLN A 1 85 ? 13.345 6.763 -16.416 1.00 86.81 85 GLN A CA 1
ATOM 661 C C . GLN A 1 85 ? 12.012 7.498 -16.263 1.00 86.81 85 GLN A C 1
ATOM 663 O O . GLN A 1 85 ? 11.753 8.087 -15.213 1.00 86.81 85 GLN A O 1
ATOM 668 N N . ARG A 1 86 ? 11.153 7.444 -17.288 1.00 87.00 86 ARG A N 1
ATOM 669 C CA . ARG A 1 86 ? 9.835 8.084 -17.250 1.00 87.00 86 ARG A CA 1
ATOM 670 C C . ARG A 1 86 ? 8.930 7.463 -16.186 1.00 87.00 86 ARG A C 1
ATOM 672 O O . ARG A 1 86 ? 8.320 8.205 -15.422 1.00 87.00 86 ARG A O 1
ATOM 679 N N . ILE A 1 87 ? 8.885 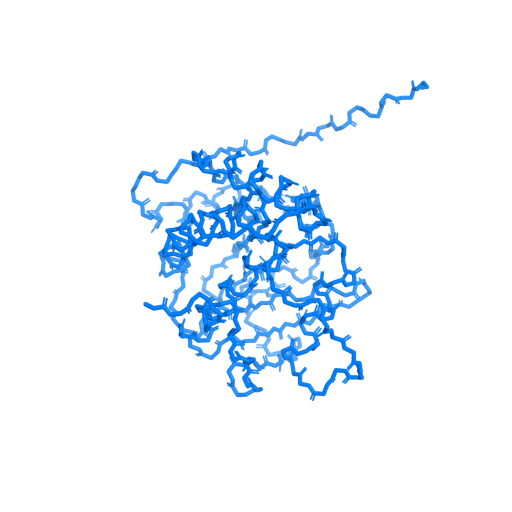6.131 -16.097 1.00 86.94 87 ILE A N 1
ATOM 680 C CA . ILE A 1 87 ? 8.106 5.420 -15.072 1.00 86.94 87 ILE A CA 1
ATOM 681 C C . ILE A 1 87 ? 8.593 5.826 -13.679 1.00 86.94 87 ILE A C 1
ATOM 683 O O . ILE A 1 87 ? 7.783 6.222 -12.850 1.00 86.94 87 ILE A O 1
ATOM 687 N N . VAL A 1 88 ? 9.907 5.816 -13.431 1.00 88.94 88 VAL A N 1
ATOM 688 C CA . VAL A 1 88 ? 10.480 6.211 -12.132 1.00 88.94 88 VAL A CA 1
ATOM 689 C C . VAL A 1 88 ? 10.093 7.647 -11.758 1.00 88.94 88 VAL A C 1
ATOM 691 O O . VAL A 1 88 ? 9.718 7.890 -10.615 1.00 88.94 88 VAL A O 1
ATOM 694 N N . GLN A 1 89 ? 10.123 8.598 -12.697 1.00 89.00 89 GLN A N 1
ATOM 695 C CA . GLN A 1 89 ? 9.701 9.981 -12.432 1.00 89.00 89 GLN A CA 1
ATOM 696 C C . GLN A 1 89 ? 8.227 10.082 -12.018 1.00 89.00 89 GLN A C 1
ATOM 698 O O . GLN A 1 89 ? 7.918 10.769 -11.043 1.00 89.00 89 GLN A O 1
ATOM 703 N N . LEU A 1 90 ? 7.334 9.381 -12.724 1.00 89.19 90 LEU A N 1
ATOM 704 C CA . LEU A 1 90 ? 5.909 9.335 -12.387 1.00 89.19 90 LEU A CA 1
ATOM 705 C C . LEU A 1 90 ? 5.693 8.688 -11.013 1.00 89.19 90 LEU A C 1
ATOM 707 O O . LEU A 1 90 ? 5.001 9.247 -10.162 1.00 89.19 90 LEU A O 1
ATOM 711 N N . LEU A 1 91 ? 6.372 7.568 -10.748 1.00 89.62 91 LEU A N 1
ATOM 712 C CA . LEU A 1 91 ? 6.309 6.895 -9.455 1.00 89.62 91 LEU A CA 1
ATOM 713 C C . LEU A 1 91 ? 6.807 7.783 -8.313 1.00 89.62 91 LEU A C 1
ATOM 715 O O . LEU A 1 91 ? 6.248 7.701 -7.226 1.00 89.62 91 LEU A O 1
ATOM 719 N N . ARG A 1 92 ? 7.822 8.638 -8.514 1.00 90.31 92 ARG A N 1
ATOM 720 C CA . ARG A 1 92 ? 8.296 9.557 -7.459 1.00 90.31 92 ARG A CA 1
ATOM 721 C C . ARG A 1 92 ? 7.229 10.577 -7.074 1.00 90.31 92 ARG A C 1
ATOM 723 O O . ARG A 1 92 ? 6.994 10.782 -5.885 1.00 90.31 92 ARG A O 1
ATOM 730 N N . ALA A 1 93 ? 6.578 11.193 -8.061 1.00 88.19 93 ALA A N 1
ATOM 731 C CA . ALA A 1 93 ? 5.481 12.125 -7.803 1.00 88.19 93 ALA A CA 1
ATOM 732 C C . ALA A 1 93 ? 4.336 11.418 -7.060 1.00 88.19 93 ALA A C 1
ATOM 734 O O . ALA A 1 93 ? 3.852 11.902 -6.036 1.00 88.19 93 ALA A O 1
ATOM 735 N N . ARG A 1 94 ? 3.982 10.213 -7.517 1.00 88.25 94 ARG A N 1
ATOM 736 C CA . ARG A 1 94 ? 2.960 9.372 -6.892 1.00 88.25 94 ARG A CA 1
ATOM 737 C C . ARG A 1 94 ? 3.318 8.969 -5.463 1.00 88.25 94 ARG A C 1
ATOM 739 O O . ARG A 1 94 ? 2.475 9.009 -4.576 1.00 88.25 94 ARG A O 1
ATOM 746 N N . HIS A 1 95 ? 4.578 8.627 -5.224 1.00 91.56 95 HIS A N 1
ATOM 747 C CA . HIS A 1 95 ? 5.083 8.245 -3.914 1.00 91.56 95 HIS A CA 1
ATOM 748 C C . HIS A 1 95 ? 4.941 9.384 -2.895 1.00 91.56 95 HIS A C 1
ATOM 750 O O . HIS A 1 95 ? 4.493 9.155 -1.773 1.00 91.56 95 HIS A O 1
ATOM 756 N N . GLN A 1 96 ? 5.246 10.622 -3.293 1.00 90.81 96 GLN A N 1
ATOM 757 C CA . GLN A 1 96 ? 5.053 11.793 -2.434 1.00 90.81 96 GLN A CA 1
ATOM 758 C C . GLN A 1 96 ? 3.575 12.039 -2.110 1.00 90.81 96 GLN A C 1
ATOM 760 O O . GLN A 1 96 ? 3.243 12.359 -0.969 1.00 90.81 96 GLN A O 1
ATOM 765 N N . GLN A 1 97 ? 2.685 11.853 -3.088 1.00 89.62 97 GLN A N 1
ATOM 766 C CA . GLN A 1 97 ? 1.240 11.961 -2.876 1.00 89.62 97 GLN A CA 1
ATOM 767 C C . GLN A 1 97 ? 0.720 10.868 -1.936 1.00 89.62 97 GLN A C 1
ATOM 769 O O . GLN A 1 97 ? -0.032 11.168 -1.015 1.00 89.62 97 GLN A O 1
ATOM 774 N N . ASP A 1 98 ? 1.150 9.617 -2.121 1.00 92.06 98 ASP A N 1
ATOM 775 C CA . ASP A 1 98 ? 0.781 8.496 -1.249 1.00 92.06 98 ASP A CA 1
ATOM 776 C C . ASP A 1 98 ? 1.221 8.752 0.199 1.00 92.06 98 ASP A C 1
ATOM 778 O O . ASP A 1 98 ? 0.437 8.566 1.129 1.00 92.06 98 ASP A O 1
ATOM 782 N N . LEU A 1 99 ? 2.445 9.250 0.397 1.00 93.44 99 LEU A N 1
ATOM 783 C CA . LEU A 1 99 ? 2.926 9.637 1.721 1.00 93.44 99 LEU A CA 1
ATOM 784 C C . LEU A 1 99 ? 2.110 10.783 2.323 1.00 93.44 99 LEU A C 1
ATOM 786 O O . LEU A 1 99 ? 1.808 10.743 3.511 1.00 93.44 99 LEU A O 1
ATOM 790 N N . ALA A 1 100 ? 1.716 11.783 1.532 1.00 91.94 100 ALA A N 1
ATOM 791 C CA . ALA A 1 100 ? 0.857 12.863 2.013 1.00 91.94 100 ALA A CA 1
ATOM 792 C C . ALA A 1 100 ? -0.525 12.351 2.457 1.00 91.94 100 ALA A C 1
ATOM 794 O O . ALA A 1 100 ? -1.018 12.772 3.502 1.00 91.94 100 ALA A O 1
ATOM 795 N N . LEU A 1 101 ? -1.117 11.406 1.715 1.00 92.19 101 LEU A N 1
ATOM 796 C CA . LEU A 1 101 ? -2.370 10.750 2.105 1.00 92.19 101 LEU A CA 1
ATOM 797 C C . LEU A 1 101 ? -2.216 9.994 3.426 1.00 92.19 101 LEU A C 1
ATOM 799 O O . LEU A 1 101 ? -3.056 10.114 4.311 1.00 92.19 101 LEU A O 1
ATOM 803 N N . ILE A 1 102 ? -1.135 9.230 3.578 1.00 94.00 102 ILE A N 1
ATOM 804 C CA . ILE A 1 102 ? -0.916 8.435 4.788 1.00 94.00 102 ILE A CA 1
ATOM 805 C C . ILE A 1 102 ? -0.640 9.330 5.996 1.00 94.00 102 ILE A C 1
ATOM 807 O O . ILE A 1 102 ? -1.231 9.105 7.047 1.00 94.00 102 ILE A O 1
ATOM 811 N N . ARG A 1 103 ? 0.173 10.382 5.844 1.00 92.88 103 ARG A N 1
ATOM 812 C CA . ARG A 1 103 ? 0.432 11.368 6.908 1.00 92.88 103 ARG A CA 1
ATOM 813 C C . ARG A 1 103 ? -0.836 12.090 7.366 1.00 92.88 103 ARG A C 1
ATOM 815 O O . ARG A 1 103 ? -0.933 12.466 8.528 1.00 92.88 103 ARG A O 1
ATOM 822 N N . ALA A 1 104 ? -1.802 12.286 6.470 1.00 91.50 104 ALA A N 1
ATOM 823 C CA . ALA A 1 104 ? -3.098 12.856 6.828 1.00 91.50 104 ALA A CA 1
ATOM 824 C C . ALA A 1 104 ? -3.949 11.897 7.683 1.00 91.50 104 ALA A C 1
ATOM 826 O O . ALA A 1 104 ? -4.730 12.339 8.523 1.00 91.50 104 ALA A O 1
ATOM 827 N N . LEU A 1 105 ? -3.788 10.584 7.491 1.00 91.06 105 LEU A N 1
ATOM 828 C CA . LEU A 1 105 ? -4.574 9.555 8.177 1.00 91.06 105 LEU A CA 1
ATOM 829 C C . LEU A 1 105 ? -3.913 9.029 9.459 1.00 91.06 105 LEU A C 1
ATOM 831 O O . LEU A 1 105 ? -4.622 8.554 10.350 1.00 91.06 105 LEU A O 1
ATOM 835 N N . ALA A 1 106 ? -2.584 9.103 9.569 1.00 90.06 106 ALA A N 1
ATOM 836 C CA . ALA A 1 106 ? -1.834 8.574 10.702 1.00 90.06 106 ALA A CA 1
ATOM 837 C C . ALA A 1 106 ? -0.498 9.284 10.943 1.00 90.06 106 ALA A C 1
ATOM 839 O O . ALA A 1 106 ? 0.174 9.743 10.019 1.00 90.06 106 ALA A O 1
ATOM 840 N N . LEU A 1 107 ? -0.087 9.295 12.213 1.00 83.31 107 LEU A N 1
ATOM 841 C CA . LEU A 1 1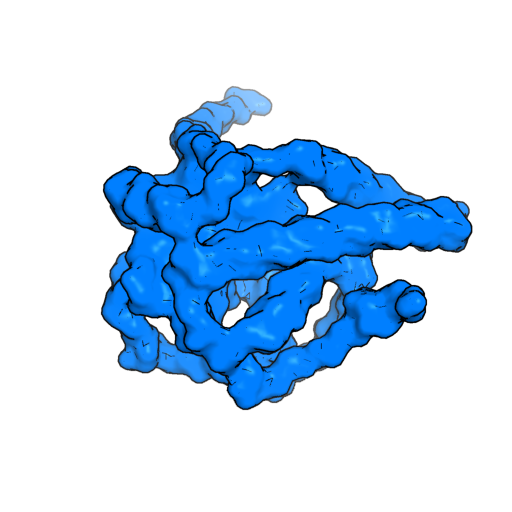07 ? 1.257 9.702 12.612 1.00 83.31 107 LEU A CA 1
ATOM 842 C C . LEU A 1 107 ? 2.282 8.584 12.322 1.00 83.31 107 LEU A C 1
ATOM 844 O O . LEU A 1 107 ? 1.908 7.413 12.177 1.00 83.31 107 LEU A O 1
ATOM 848 N N . PRO A 1 108 ? 3.590 8.902 12.279 1.00 78.75 108 PRO A N 1
ATOM 849 C CA . PRO A 1 108 ? 4.638 7.887 12.210 1.00 78.75 108 PRO A CA 1
ATOM 850 C C . PRO A 1 108 ? 4.482 6.837 13.320 1.00 78.75 108 PRO A C 1
ATOM 852 O O . PRO A 1 108 ? 4.128 7.166 14.452 1.00 78.75 108 PRO A O 1
ATOM 855 N N . GLY A 1 109 ? 4.705 5.562 12.992 1.00 82.31 109 GLY A N 1
ATOM 856 C CA . GLY A 1 109 ? 4.526 4.460 13.945 1.00 82.31 109 GLY A CA 1
ATOM 857 C C . GLY A 1 109 ? 3.065 4.073 14.220 1.00 82.31 109 GLY A C 1
ATOM 858 O O . GLY A 1 109 ? 2.804 3.221 15.062 1.00 82.31 109 GLY A O 1
ATOM 859 N N . GLN A 1 110 ? 2.088 4.645 13.510 1.00 90.75 110 GLN A N 1
ATOM 860 C CA . GLN A 1 110 ? 0.662 4.300 13.647 1.00 90.75 110 GLN A CA 1
ATOM 861 C C . GLN A 1 110 ? 0.099 3.561 12.427 1.00 90.75 110 GLN A C 1
ATOM 863 O O . GLN A 1 110 ? -1.116 3.523 12.219 1.00 90.75 110 GLN A O 1
ATOM 868 N N . VAL A 1 111 ? 0.983 2.969 11.621 1.00 94.06 111 VAL A N 1
ATOM 869 C CA . VAL A 1 111 ? 0.624 2.229 10.411 1.00 94.06 111 VAL A CA 1
ATOM 870 C C . VAL A 1 111 ? 1.008 0.766 10.571 1.00 94.06 111 VAL A C 1
ATOM 872 O O . VAL A 1 111 ? 2.164 0.438 10.843 1.00 94.06 111 VAL A O 1
ATOM 875 N N . ILE A 1 112 ? 0.024 -0.103 10.366 1.00 94.62 112 ILE A N 1
ATOM 876 C CA . ILE A 1 112 ? 0.195 -1.551 10.335 1.00 94.62 112 ILE A CA 1
ATOM 877 C C . ILE A 1 112 ? 0.000 -2.023 8.897 1.00 94.62 112 ILE A C 1
ATOM 879 O O . ILE A 1 112 ? -0.992 -1.696 8.254 1.00 94.62 112 ILE A O 1
ATOM 883 N N . VAL A 1 113 ? 0.943 -2.804 8.391 1.00 94.25 113 VAL A N 1
ATOM 884 C CA . VAL A 1 113 ? 0.870 -3.439 7.075 1.00 94.25 113 VAL A CA 1
ATOM 885 C C . VAL A 1 113 ? 0.252 -4.819 7.235 1.00 94.25 113 VAL A C 1
ATOM 887 O O . VAL A 1 113 ? 0.671 -5.580 8.107 1.00 94.25 113 VAL A O 1
ATOM 890 N N . VAL A 1 114 ? -0.711 -5.155 6.380 1.00 92.06 114 VAL A N 1
ATOM 891 C CA . VAL A 1 114 ? -1.273 -6.509 6.313 1.00 92.06 114 VAL A CA 1
ATOM 892 C C . VAL A 1 114 ? -0.602 -7.277 5.189 1.00 92.06 114 VAL A C 1
ATOM 894 O O . VAL A 1 114 ? -0.665 -6.868 4.029 1.00 92.06 114 VAL A O 1
ATOM 897 N N . ALA A 1 115 ? -0.007 -8.414 5.529 1.00 89.00 115 ALA A N 1
ATOM 898 C CA . ALA A 1 115 ? 0.392 -9.423 4.567 1.00 89.00 115 ALA A CA 1
ATOM 899 C C . ALA A 1 115 ? -0.616 -10.564 4.621 1.00 89.00 115 ALA A C 1
ATOM 901 O O . ALA A 1 115 ? -0.622 -11.371 5.552 1.00 89.00 115 ALA A O 1
ATOM 902 N N . ALA A 1 116 ? -1.492 -10.617 3.628 1.00 81.00 116 ALA A N 1
ATOM 903 C CA . ALA A 1 116 ? -2.429 -11.715 3.517 1.00 81.00 116 ALA A CA 1
ATOM 904 C C . ALA A 1 116 ? -1.746 -12.905 2.827 1.00 81.00 116 ALA A C 1
ATOM 906 O O . ALA A 1 116 ? -1.076 -12.760 1.808 1.00 81.00 116 ALA A O 1
ATOM 907 N N . ASN A 1 117 ? -1.841 -14.083 3.440 1.00 77.12 117 ASN A N 1
ATOM 908 C CA . ASN A 1 117 ? -1.080 -15.266 3.051 1.00 77.12 117 ASN A CA 1
ATOM 909 C C . ASN A 1 117 ? -1.990 -16.500 3.027 1.00 77.12 117 ASN A C 1
ATOM 911 O O . ASN A 1 117 ? -1.807 -17.461 3.778 1.00 77.12 117 ASN A O 1
ATOM 915 N N . GLY A 1 118 ? -3.030 -16.450 2.189 1.00 73.06 118 GLY A N 1
ATOM 916 C CA . GLY A 1 118 ? -3.988 -17.544 2.050 1.00 73.06 118 GLY A CA 1
ATOM 917 C C . GLY A 1 118 ? -4.777 -17.769 3.341 1.00 73.06 118 GLY A C 1
ATOM 918 O O . GLY A 1 118 ? -5.722 -17.035 3.615 1.00 73.06 118 GLY A O 1
ATOM 919 N N . SER A 1 119 ? -4.403 -18.775 4.136 1.00 69.00 119 SER A N 1
ATOM 920 C CA . SER A 1 119 ? -5.123 -19.163 5.359 1.00 69.00 119 SER A CA 1
ATOM 921 C C . SER A 1 119 ? -4.813 -18.300 6.586 1.00 69.00 119 SER A C 1
ATOM 923 O O . SER A 1 119 ? -5.550 -18.364 7.571 1.00 69.00 119 SER A O 1
ATOM 925 N N . HIS A 1 120 ? -3.738 -17.509 6.553 1.00 78.38 120 HIS A N 1
ATOM 926 C CA . HIS A 1 120 ? -3.318 -16.659 7.667 1.00 78.38 120 HIS A CA 1
ATOM 927 C C . HIS A 1 120 ? -2.937 -15.260 7.185 1.00 78.38 120 HIS A C 1
ATOM 929 O O . HIS A 1 120 ? -2.603 -15.060 6.019 1.00 78.38 120 HIS A O 1
ATOM 935 N N . ASN A 1 121 ? -3.002 -14.292 8.099 1.00 86.44 121 ASN A N 1
ATOM 936 C CA . ASN A 1 121 ? -2.614 -12.913 7.839 1.00 86.44 121 ASN A CA 1
ATOM 937 C C . ASN A 1 121 ? -1.565 -12.505 8.865 1.00 86.44 121 ASN A C 1
ATOM 939 O O . ASN A 1 121 ? -1.796 -12.652 10.067 1.00 86.44 121 ASN A O 1
ATOM 943 N N . ASP A 1 122 ? -0.449 -11.982 8.374 1.00 90.75 122 ASP A N 1
ATOM 944 C CA . ASP A 1 122 ? 0.599 -11.404 9.199 1.00 90.75 122 ASP A CA 1
ATOM 945 C C . ASP A 1 122 ? 0.423 -9.885 9.245 1.00 90.75 122 ASP A C 1
ATOM 947 O O . ASP A 1 122 ? 0.090 -9.238 8.248 1.00 90.75 122 ASP A O 1
ATOM 951 N N . PHE A 1 123 ? 0.656 -9.310 10.420 1.00 92.81 123 PHE A N 1
ATOM 952 C CA . PHE A 1 123 ? 0.534 -7.878 10.650 1.00 92.81 123 PHE A CA 1
ATOM 953 C C . PHE A 1 123 ? 1.890 -7.315 11.028 1.00 92.81 123 PHE A C 1
ATOM 955 O O . PHE A 1 123 ? 2.508 -7.779 11.984 1.00 92.81 123 PHE A O 1
ATOM 962 N N . TYR A 1 124 ? 2.343 -6.296 10.309 1.00 94.31 124 TYR A N 1
ATOM 963 C CA . TYR A 1 124 ? 3.646 -5.693 10.544 1.00 94.31 124 TYR A CA 1
ATOM 964 C C . TYR A 1 124 ? 3.502 -4.245 10.973 1.00 94.31 124 TYR A C 1
ATOM 966 O O . TYR A 1 124 ? 2.922 -3.431 10.260 1.00 94.31 124 TYR A O 1
ATOM 974 N N . GLN A 1 125 ? 4.071 -3.910 12.122 1.00 94.62 125 GLN A N 1
ATOM 975 C CA . GLN A 1 125 ? 4.244 -2.531 12.539 1.00 94.62 125 GLN A CA 1
ATOM 976 C C . GLN A 1 125 ? 5.420 -1.922 11.784 1.00 94.62 125 GLN A C 1
ATOM 978 O O . GLN A 1 125 ? 6.527 -2.465 11.802 1.00 94.62 125 GLN A O 1
ATOM 983 N N . VAL A 1 126 ? 5.192 -0.767 11.166 1.00 94.00 126 VAL A N 1
ATOM 984 C CA . VAL A 1 126 ? 6.273 0.036 10.591 1.00 94.00 126 VAL A CA 1
ATOM 985 C C . VAL A 1 126 ? 6.777 1.002 11.659 1.00 94.00 126 VAL A C 1
ATOM 987 O O . VAL A 1 126 ? 5.971 1.679 12.301 1.00 94.00 126 VAL A O 1
ATOM 990 N N . ALA A 1 127 ? 8.091 1.034 11.884 1.00 91.62 127 ALA A N 1
ATOM 991 C CA . ALA A 1 127 ? 8.688 1.781 12.991 1.00 91.62 127 ALA A CA 1
ATOM 992 C C . ALA A 1 127 ? 8.524 3.299 12.845 1.00 91.62 127 ALA A C 1
ATOM 994 O O . ALA A 1 127 ? 8.153 3.984 13.796 1.00 91.62 127 ALA A O 1
ATOM 995 N N . ASP A 1 128 ? 8.781 3.819 11.646 1.00 90.94 128 ASP A N 1
ATOM 996 C CA . ASP A 1 128 ? 8.812 5.250 11.378 1.00 90.94 128 ASP A CA 1
ATOM 997 C C . ASP A 1 128 ? 8.430 5.577 9.926 1.00 90.94 128 ASP A C 1
ATOM 999 O O . ASP A 1 128 ? 8.134 4.714 9.094 1.00 90.94 128 ASP A O 1
ATOM 1003 N N . GLU A 1 129 ? 8.406 6.871 9.632 1.00 90.94 129 GLU A N 1
ATOM 1004 C CA . GLU A 1 129 ? 8.031 7.399 8.328 1.00 90.94 129 GLU A CA 1
ATOM 1005 C C . GLU A 1 129 ? 9.056 7.085 7.228 1.00 90.94 129 GLU A C 1
ATOM 1007 O O . GLU A 1 129 ? 8.686 6.925 6.065 1.00 90.94 129 GLU A O 1
ATOM 1012 N N . GLN A 1 130 ? 10.336 6.959 7.582 1.00 91.94 130 GLN A N 1
ATOM 1013 C CA . GLN A 1 130 ? 11.392 6.629 6.631 1.00 91.94 130 GLN A CA 1
ATOM 1014 C C . GLN A 1 130 ? 11.263 5.172 6.174 1.00 91.94 130 GLN A C 1
ATOM 1016 O O . GLN A 1 130 ? 11.334 4.891 4.975 1.00 91.94 130 GLN A O 1
ATOM 1021 N N . ALA A 1 131 ? 11.016 4.254 7.110 1.00 92.50 131 ALA A N 1
ATOM 1022 C CA . ALA A 1 131 ? 10.734 2.853 6.833 1.00 92.50 131 ALA A CA 1
ATOM 1023 C C . ALA A 1 131 ? 9.457 2.696 5.995 1.00 92.50 131 ALA A C 1
ATOM 1025 O O . ALA A 1 131 ? 9.445 1.942 5.021 1.00 92.50 131 ALA A O 1
ATOM 1026 N N . LEU A 1 132 ? 8.406 3.458 6.315 1.00 93.19 132 LEU A N 1
ATOM 1027 C CA . LEU A 1 132 ? 7.167 3.482 5.536 1.00 93.19 132 LEU A CA 1
ATOM 1028 C C . LEU A 1 132 ? 7.404 3.992 4.108 1.00 93.19 132 LEU A C 1
ATOM 1030 O O . LEU A 1 132 ? 6.923 3.391 3.147 1.00 93.19 132 LEU A O 1
ATOM 1034 N N . GLY A 1 133 ? 8.171 5.074 3.962 1.00 93.06 133 GLY A N 1
ATOM 1035 C CA . GLY A 1 133 ? 8.561 5.620 2.666 1.00 93.06 133 GLY A CA 1
ATOM 1036 C C . GLY A 1 133 ? 9.302 4.593 1.815 1.00 93.06 133 GLY A C 1
ATOM 1037 O O . GLY A 1 133 ? 8.906 4.329 0.680 1.00 93.06 133 GLY A O 1
ATOM 1038 N N . ALA A 1 134 ? 10.315 3.942 2.387 1.00 91.56 134 ALA A N 1
ATOM 1039 C CA . ALA A 1 134 ? 11.057 2.888 1.706 1.00 91.56 134 ALA A CA 1
ATOM 1040 C C . ALA A 1 134 ? 10.153 1.712 1.295 1.00 91.56 134 ALA A C 1
ATOM 1042 O O . ALA A 1 134 ? 10.243 1.250 0.156 1.00 91.56 134 ALA A O 1
ATOM 1043 N N . LEU A 1 135 ? 9.233 1.279 2.168 1.00 91.69 135 LEU A N 1
ATOM 1044 C CA . LEU A 1 135 ? 8.290 0.199 1.867 1.00 91.69 135 LEU A CA 1
ATOM 1045 C C . LEU A 1 135 ? 7.376 0.538 0.684 1.00 91.69 135 LEU A C 1
ATOM 1047 O O . LEU A 1 135 ? 7.239 -0.256 -0.244 1.00 91.69 135 LEU A O 1
ATOM 1051 N N . ILE A 1 136 ? 6.752 1.719 0.706 1.00 92.06 136 ILE A N 1
ATOM 1052 C CA . ILE A 1 136 ? 5.824 2.150 -0.349 1.00 92.06 136 ILE A CA 1
ATOM 1053 C C . ILE A 1 136 ? 6.569 2.327 -1.666 1.00 92.06 136 ILE A C 1
ATOM 1055 O O . ILE A 1 136 ? 6.079 1.900 -2.711 1.00 92.06 136 ILE A O 1
ATOM 1059 N N . TRP A 1 137 ? 7.744 2.958 -1.633 1.00 91.62 137 TRP A N 1
ATOM 1060 C CA . TRP A 1 137 ? 8.558 3.146 -2.828 1.00 91.62 137 TRP A CA 1
ATOM 1061 C C . TRP A 1 137 ? 8.889 1.806 -3.479 1.00 91.62 137 TRP A C 1
ATOM 1063 O O . TRP A 1 137 ? 8.684 1.612 -4.677 1.00 91.62 137 TRP A O 1
ATOM 1073 N N . GLN A 1 138 ? 9.318 0.845 -2.671 1.00 88.50 138 GLN A N 1
ATOM 1074 C CA . GLN A 1 138 ? 9.622 -0.479 -3.163 1.00 88.50 138 GLN A CA 1
ATOM 1075 C C . GLN A 1 138 ? 8.395 -1.221 -3.693 1.00 88.50 138 GLN A C 1
ATOM 1077 O O . GLN A 1 138 ? 8.474 -1.848 -4.749 1.00 88.50 138 GLN A O 1
ATOM 1082 N N . HIS A 1 139 ? 7.264 -1.132 -2.996 1.00 88.31 139 HIS A N 1
ATOM 1083 C CA . HIS A 1 139 ? 5.999 -1.689 -3.463 1.00 88.31 139 HIS A CA 1
ATOM 1084 C C . HIS A 1 139 ? 5.647 -1.172 -4.863 1.00 88.31 139 HIS A C 1
ATOM 1086 O O . HIS A 1 139 ? 5.335 -1.945 -5.766 1.00 88.31 139 HIS A O 1
ATOM 1092 N N . ARG A 1 140 ? 5.790 0.141 -5.084 1.00 88.00 140 ARG A N 1
ATOM 1093 C CA . ARG A 1 140 ? 5.557 0.782 -6.386 1.00 88.00 140 ARG A CA 1
ATOM 1094 C C . ARG A 1 140 ? 6.522 0.286 -7.463 1.00 88.00 140 ARG A C 1
ATOM 1096 O O . ARG A 1 140 ? 6.096 0.034 -8.589 1.00 88.00 140 ARG A O 1
ATOM 1103 N N . LEU A 1 141 ? 7.801 0.116 -7.131 1.00 87.00 141 LEU A N 1
ATOM 1104 C CA . LEU A 1 141 ? 8.784 -0.444 -8.060 1.00 87.00 141 LEU A CA 1
ATOM 1105 C C . LEU A 1 141 ? 8.473 -1.899 -8.431 1.00 87.00 141 LEU A C 1
ATOM 1107 O O . LEU A 1 141 ? 8.648 -2.268 -9.595 1.00 87.00 141 LEU A O 1
ATOM 1111 N N . TYR A 1 142 ? 8.005 -2.720 -7.485 1.00 83.38 142 TYR A N 1
ATOM 1112 C CA . TYR A 1 142 ? 7.562 -4.086 -7.776 1.00 83.38 142 TYR A CA 1
ATOM 1113 C C . TYR A 1 142 ? 6.326 -4.103 -8.669 1.00 83.38 142 TYR A C 1
ATOM 1115 O O . TYR A 1 142 ? 6.357 -4.769 -9.703 1.00 83.38 142 TYR A O 1
ATOM 1123 N N . ALA A 1 143 ? 5.310 -3.299 -8.347 1.00 81.44 143 ALA A N 1
ATOM 1124 C CA . ALA A 1 143 ? 4.092 -3.188 -9.148 1.00 81.44 143 ALA A CA 1
ATOM 1125 C C . ALA A 1 143 ? 4.374 -2.755 -10.600 1.00 81.44 143 ALA A C 1
ATOM 1127 O O . ALA A 1 143 ? 3.767 -3.246 -11.550 1.00 81.44 143 ALA A O 1
ATOM 1128 N N . ALA A 1 144 ? 5.364 -1.881 -10.797 1.00 82.25 144 ALA A N 1
ATOM 1129 C CA . ALA A 1 144 ? 5.818 -1.460 -12.122 1.00 82.25 144 ALA A CA 1
ATOM 1130 C C . ALA A 1 144 ? 6.797 -2.445 -12.798 1.00 82.25 144 ALA A C 1
ATOM 1132 O O . ALA A 1 144 ? 7.299 -2.162 -13.886 1.00 82.25 144 ALA A O 1
ATOM 1133 N N . SER A 1 145 ? 7.085 -3.595 -12.174 1.00 80.19 145 SER A N 1
ATOM 1134 C CA . SER A 1 145 ? 8.050 -4.601 -12.646 1.00 80.19 145 SER A CA 1
ATOM 1135 C C . SER A 1 145 ? 9.481 -4.062 -12.832 1.00 80.19 145 SER A C 1
ATOM 1137 O O . SER A 1 145 ? 10.226 -4.548 -13.682 1.00 80.19 145 SER A O 1
ATOM 1139 N N . LEU A 1 146 ? 9.868 -3.048 -12.052 1.00 78.44 146 LEU A N 1
ATOM 1140 C CA . LEU A 1 146 ? 11.189 -2.411 -12.105 1.00 78.44 146 LEU A CA 1
ATOM 1141 C C . LEU A 1 146 ? 12.183 -2.986 -11.089 1.00 78.44 146 LEU A C 1
ATOM 1143 O O . LEU A 1 146 ? 13.390 -2.927 -11.321 1.00 78.44 146 LEU A O 1
ATOM 1147 N N . ALA A 1 147 ? 11.697 -3.517 -9.966 1.00 71.62 147 ALA A N 1
ATOM 1148 C CA . ALA A 1 147 ? 12.544 -4.102 -8.932 1.00 71.62 147 ALA A CA 1
ATOM 1149 C C . ALA A 1 147 ? 12.933 -5.562 -9.261 1.00 71.62 147 ALA A C 1
ATOM 1151 O O . ALA A 1 147 ? 12.132 -6.306 -9.837 1.00 71.62 147 ALA A O 1
ATOM 1152 N N . PRO A 1 148 ? 14.148 -6.009 -8.885 1.00 63.97 148 PRO A N 1
ATOM 1153 C CA . PRO A 1 148 ? 14.610 -7.367 -9.155 1.00 63.97 148 PRO A CA 1
ATOM 1154 C C . PRO A 1 148 ? 13.702 -8.419 -8.499 1.00 63.97 148 PRO A C 1
ATOM 1156 O O . PRO A 1 148 ? 13.419 -8.383 -7.301 1.00 63.97 148 PRO A O 1
ATOM 1159 N N . GLN A 1 149 ? 13.272 -9.399 -9.296 1.00 58.88 149 GLN A N 1
ATOM 1160 C CA . GLN A 1 149 ? 12.326 -10.443 -8.884 1.00 58.88 149 GLN A CA 1
ATOM 1161 C C . GLN A 1 149 ? 12.946 -11.546 -8.009 1.00 58.88 149 GLN A C 1
ATOM 1163 O O . GLN A 1 149 ? 12.274 -12.521 -7.682 1.00 58.88 149 GLN A O 1
ATOM 1168 N N . GLN A 1 150 ? 14.198 -11.434 -7.568 1.00 55.88 150 GLN A N 1
ATOM 1169 C CA . GLN A 1 150 ? 14.827 -12.505 -6.791 1.00 55.88 150 GLN A CA 1
ATOM 1170 C C . GLN A 1 150 ? 14.454 -12.419 -5.305 1.00 55.88 150 GLN A C 1
ATOM 1172 O O . GLN A 1 150 ? 14.953 -11.579 -4.567 1.00 55.88 150 GLN A O 1
ATOM 1177 N N . VAL A 1 151 ? 13.563 -13.316 -4.879 1.00 56.03 151 VAL A N 1
ATOM 1178 C CA . VAL A 1 151 ? 13.469 -13.802 -3.494 1.00 56.03 151 VAL A CA 1
ATOM 1179 C C . VAL A 1 151 ? 13.733 -15.294 -3.618 1.00 56.03 151 VAL A C 1
ATOM 1181 O O . VAL A 1 151 ? 12.824 -16.090 -3.827 1.00 56.03 151 VAL A O 1
ATOM 1184 N N . THR A 1 152 ? 15.009 -15.656 -3.661 1.00 49.88 152 THR A N 1
ATOM 1185 C CA . THR A 1 152 ? 15.455 -17.050 -3.704 1.00 49.88 152 THR A CA 1
ATOM 1186 C C . THR A 1 152 ? 15.985 -17.414 -2.327 1.00 49.88 152 THR A C 1
ATOM 1188 O O . THR A 1 152 ? 16.993 -16.859 -1.898 1.00 49.88 152 THR A O 1
ATOM 1191 N N . GLY A 1 153 ? 15.298 -18.330 -1.643 1.00 54.47 153 GLY A N 1
ATOM 1192 C CA . GLY A 1 153 ? 15.688 -18.850 -0.331 1.00 54.47 153 GLY A CA 1
ATOM 1193 C C . GLY A 1 153 ? 14.578 -18.751 0.725 1.00 54.47 153 GLY A C 1
ATOM 1194 O O . GLY A 1 153 ? 13.568 -18.082 0.497 1.00 54.47 153 GLY A O 1
ATOM 1195 N N . PRO A 1 154 ? 14.735 -19.434 1.873 1.00 59.69 154 PRO A N 1
ATOM 1196 C CA . PRO A 1 154 ? 13.818 -19.301 3.001 1.00 59.69 154 PRO A CA 1
ATOM 1197 C C . PRO A 1 154 ? 13.826 -17.856 3.522 1.00 59.69 154 PRO A C 1
ATOM 1199 O O . PRO A 1 154 ? 14.893 -17.270 3.694 1.00 59.69 154 PRO A O 1
ATOM 1202 N N . ALA A 1 155 ? 12.642 -17.289 3.775 1.00 74.25 155 ALA A N 1
ATOM 1203 C CA . ALA A 1 155 ? 12.498 -15.919 4.263 1.00 74.25 155 ALA A CA 1
ATOM 1204 C C . ALA A 1 155 ? 13.076 -15.781 5.684 1.00 74.25 155 ALA A C 1
ATOM 1206 O O . ALA A 1 155 ? 12.453 -16.192 6.668 1.00 74.25 155 ALA A O 1
ATOM 1207 N N . SER A 1 156 ? 14.277 -15.213 5.780 1.00 79.44 156 SER A N 1
ATOM 1208 C CA . SER A 1 156 ? 15.037 -15.070 7.023 1.00 79.44 156 SER A CA 1
ATOM 1209 C C . SER A 1 156 ? 14.727 -13.781 7.785 1.00 79.44 156 SER A C 1
ATOM 1211 O O . SER A 1 156 ? 15.009 -13.725 8.977 1.00 79.44 156 SER A O 1
ATOM 1213 N N . SER A 1 157 ? 14.101 -12.790 7.140 1.00 89.12 157 SER A N 1
ATOM 1214 C CA . SER A 1 157 ? 13.667 -11.527 7.760 1.00 89.12 157 SER A CA 1
ATOM 1215 C C . SER A 1 157 ? 12.166 -11.273 7.595 1.00 89.12 157 SER A C 1
ATOM 1217 O O . SER A 1 157 ? 11.525 -11.808 6.683 1.00 89.12 157 SER A O 1
ATOM 1219 N N . ASN A 1 158 ? 11.593 -10.417 8.445 1.00 91.19 158 ASN A N 1
ATOM 1220 C CA . ASN A 1 158 ? 10.186 -9.998 8.368 1.00 91.19 158 ASN A CA 1
ATOM 1221 C C . ASN A 1 158 ? 9.862 -9.379 7.011 1.00 91.19 158 ASN A C 1
ATOM 1223 O O . ASN A 1 158 ? 8.822 -9.647 6.416 1.00 91.19 158 ASN A O 1
ATOM 1227 N N . TYR A 1 159 ? 10.797 -8.597 6.491 1.00 89.25 159 TYR A N 1
ATOM 1228 C CA . TYR A 1 159 ? 10.680 -7.988 5.183 1.00 89.25 159 TYR A CA 1
ATOM 1229 C C . TYR A 1 159 ? 10.631 -9.023 4.047 1.00 89.25 159 TYR A C 1
ATOM 1231 O O . TYR A 1 159 ? 9.789 -8.922 3.159 1.00 89.25 159 TYR A O 1
ATOM 1239 N N . GLN A 1 160 ? 11.466 -10.067 4.087 1.00 86.88 160 GLN A N 1
ATOM 1240 C CA . GLN A 1 160 ? 11.394 -11.146 3.094 1.00 86.88 160 GLN A CA 1
ATOM 1241 C C . GLN A 1 160 ? 10.083 -11.934 3.190 1.00 86.88 160 GLN A C 1
ATOM 1243 O O . GLN A 1 160 ? 9.558 -12.353 2.160 1.00 86.88 160 GLN A O 1
ATOM 1248 N N . ARG A 1 161 ? 9.537 -12.112 4.401 1.00 87.38 161 ARG A N 1
ATOM 1249 C CA . ARG A 1 161 ? 8.223 -12.746 4.603 1.00 87.38 161 ARG A CA 1
ATOM 1250 C C . ARG A 1 161 ? 7.101 -11.908 3.997 1.00 87.38 161 ARG A C 1
ATOM 1252 O O . ARG A 1 161 ? 6.296 -12.454 3.249 1.00 87.38 161 ARG A O 1
ATOM 1259 N N . LEU A 1 162 ? 7.108 -10.594 4.237 1.00 88.06 162 LEU A N 1
ATOM 1260 C CA . LEU A 1 162 ? 6.165 -9.660 3.619 1.00 88.06 162 LEU A CA 1
ATOM 1261 C C . LEU A 1 162 ? 6.239 -9.734 2.087 1.00 88.06 162 LEU A C 1
ATOM 1263 O O . LEU A 1 162 ? 5.215 -9.922 1.437 1.00 88.06 162 LEU A O 1
ATOM 1267 N N . LEU A 1 163 ? 7.442 -9.669 1.506 1.00 84.06 163 LEU A N 1
ATOM 1268 C CA . LEU A 1 163 ? 7.617 -9.778 0.053 1.00 84.06 163 LEU A CA 1
ATOM 1269 C C . LEU A 1 163 ? 7.149 -11.130 -0.502 1.00 84.06 163 LEU A C 1
ATOM 1271 O O . LEU A 1 163 ? 6.568 -11.184 -1.586 1.00 84.06 163 LEU A O 1
ATOM 1275 N N . ALA A 1 164 ? 7.401 -12.227 0.215 1.00 81.88 164 ALA A N 1
ATOM 1276 C CA . ALA A 1 164 ? 6.942 -13.553 -0.184 1.00 81.88 164 ALA A CA 1
ATOM 1277 C C . ALA A 1 164 ? 5.408 -13.647 -0.175 1.00 81.88 164 ALA A C 1
ATOM 1279 O O . ALA A 1 164 ? 4.837 -14.184 -1.122 1.00 81.88 164 ALA A O 1
ATOM 1280 N N . ALA A 1 165 ? 4.752 -13.077 0.840 1.00 81.50 165 ALA A N 1
ATOM 1281 C CA . ALA A 1 165 ? 3.295 -13.016 0.926 1.00 81.50 165 ALA A CA 1
ATOM 1282 C C . ALA A 1 165 ? 2.690 -12.153 -0.194 1.00 81.50 165 ALA A C 1
ATOM 1284 O O . ALA A 1 165 ? 1.777 -12.588 -0.883 1.00 81.50 165 ALA A O 1
ATOM 1285 N N . GLN A 1 166 ? 3.252 -10.973 -0.469 1.00 79.19 166 GLN A N 1
ATOM 1286 C CA . GLN A 1 166 ? 2.786 -10.131 -1.579 1.00 79.19 166 GLN A CA 1
ATOM 1287 C C . GLN A 1 166 ? 2.889 -10.846 -2.938 1.00 79.19 166 GLN A C 1
ATOM 1289 O O . GLN A 1 166 ? 2.026 -10.693 -3.797 1.00 79.19 166 GLN A O 1
ATOM 1294 N N . ARG A 1 167 ? 3.920 -11.680 -3.129 1.00 75.56 167 ARG A N 1
ATOM 1295 C CA . ARG A 1 167 ? 4.095 -12.468 -4.359 1.00 75.56 167 ARG A CA 1
ATOM 1296 C C . ARG A 1 167 ? 3.183 -13.678 -4.450 1.00 75.56 167 ARG A C 1
ATOM 1298 O O . ARG A 1 167 ? 2.690 -13.961 -5.539 1.00 75.56 167 ARG A O 1
ATOM 1305 N N . SER A 1 168 ? 2.982 -14.409 -3.352 1.00 69.19 168 SER A N 1
ATOM 1306 C CA . SER A 1 168 ? 2.099 -15.584 -3.346 1.00 69.19 168 SER A CA 1
ATOM 1307 C C . SER A 1 168 ? 0.663 -15.203 -3.709 1.00 69.19 168 SER A C 1
ATOM 1309 O O . SER A 1 168 ? -0.061 -16.005 -4.295 1.00 69.19 168 SER A O 1
ATOM 1311 N N . GLN A 1 169 ? 0.286 -13.952 -3.449 1.00 63.47 169 GLN A N 1
ATOM 1312 C CA . GLN A 1 169 ? -0.995 -13.388 -3.838 1.00 63.47 169 GLN A CA 1
ATOM 1313 C C . GLN A 1 169 ? -1.113 -12.993 -5.309 1.00 63.47 169 GLN A C 1
ATOM 1315 O O . GLN A 1 169 ? -2.191 -12.579 -5.700 1.00 63.47 169 GLN A O 1
ATOM 1320 N N . GLY A 1 170 ? -0.066 -13.071 -6.136 1.00 61.81 170 GLY A N 1
ATOM 1321 C CA . GLY A 1 170 ? -0.165 -12.771 -7.573 1.00 61.81 170 GLY A CA 1
ATOM 1322 C C . GLY A 1 170 ? -0.692 -11.368 -7.926 1.00 61.81 170 GLY A C 1
ATOM 1323 O O . GLY A 1 170 ? -1.031 -11.130 -9.085 1.00 61.81 170 GLY A O 1
ATOM 1324 N N . HIS A 1 171 ? -0.776 -10.456 -6.951 1.00 65.19 171 HIS A N 1
ATOM 1325 C CA . HIS A 1 171 ? -1.330 -9.118 -7.099 1.00 65.19 171 HIS A CA 1
ATOM 1326 C C . HIS A 1 171 ? -0.550 -8.125 -6.229 1.00 65.19 171 HIS A C 1
ATOM 1328 O O . HIS A 1 171 ? -0.353 -8.346 -5.037 1.00 65.19 171 HIS A O 1
ATOM 1334 N N . ASP A 1 172 ? -0.142 -6.999 -6.819 1.00 75.88 172 ASP A N 1
ATOM 1335 C CA . ASP A 1 172 ? 0.728 -6.007 -6.176 1.00 75.88 172 ASP A CA 1
ATOM 1336 C C . ASP A 1 172 ? -0.071 -5.019 -5.304 1.00 75.88 172 ASP A C 1
ATOM 1338 O O . ASP A 1 172 ? -0.055 -3.804 -5.527 1.00 75.88 172 ASP A O 1
ATOM 1342 N N . SER A 1 173 ? -0.799 -5.533 -4.310 1.00 86.75 173 SER A N 1
ATOM 1343 C CA . SER A 1 173 ? -1.552 -4.731 -3.336 1.00 86.75 173 SER A CA 1
ATOM 1344 C C . SER A 1 173 ? -0.791 -4.611 -2.010 1.00 86.75 173 SER A C 1
ATOM 1346 O O . SER A 1 173 ? -0.373 -5.606 -1.426 1.00 86.75 173 SER A O 1
ATOM 1348 N N . LEU A 1 174 ? -0.636 -3.387 -1.504 1.00 90.88 174 LEU A N 1
ATOM 1349 C CA . LEU A 1 174 ? -0.161 -3.105 -0.148 1.00 90.88 174 LEU A CA 1
ATOM 1350 C C . LEU A 1 174 ? -1.331 -2.566 0.671 1.00 90.88 174 LEU A C 1
ATOM 1352 O O . LEU A 1 174 ? -1.904 -1.530 0.334 1.00 90.88 174 LEU A O 1
ATOM 1356 N N . LEU A 1 175 ? -1.686 -3.284 1.731 1.00 93.25 175 LEU A N 1
ATOM 1357 C CA . LEU A 1 175 ? -2.799 -2.950 2.613 1.00 93.25 175 LEU A CA 1
ATOM 1358 C C . LEU A 1 175 ? -2.262 -2.303 3.888 1.00 93.25 175 LEU A C 1
ATOM 1360 O O . LEU A 1 175 ? -1.459 -2.903 4.604 1.00 93.25 175 LEU A O 1
ATOM 1364 N N . LEU A 1 176 ? -2.712 -1.082 4.161 1.00 94.75 176 LEU A N 1
ATOM 1365 C CA . LEU A 1 176 ? -2.293 -0.276 5.298 1.00 94.75 176 LEU A CA 1
ATOM 1366 C C . LEU A 1 176 ? -3.478 -0.025 6.223 1.00 94.75 176 LEU A C 1
ATOM 1368 O O . LEU A 1 176 ? -4.524 0.471 5.806 1.00 94.75 176 LEU A O 1
ATOM 1372 N N . LEU A 1 177 ? -3.284 -0.346 7.490 1.00 94.06 177 LEU A N 1
ATOM 1373 C CA . LEU A 1 177 ? -4.216 -0.122 8.578 1.00 94.06 177 LEU A CA 1
ATOM 1374 C C . LEU A 1 177 ? -3.708 1.006 9.455 1.00 94.06 177 LEU A C 1
ATOM 1376 O O . LEU A 1 177 ? -2.514 1.085 9.750 1.00 94.06 177 LEU A O 1
ATOM 1380 N N . PHE A 1 178 ? -4.626 1.836 9.928 1.00 92.19 178 PHE A N 1
ATOM 1381 C CA . PHE A 1 178 ? -4.295 2.963 10.786 1.00 92.19 178 PHE A CA 1
ATOM 1382 C C . PHE A 1 178 ? -4.739 2.671 12.213 1.00 92.19 178 PHE A C 1
ATOM 1384 O O . PHE A 1 178 ? -5.896 2.354 12.473 1.00 92.19 178 PHE A O 1
ATOM 1391 N N . THR A 1 179 ? -3.831 2.792 13.176 1.00 89.81 179 THR A N 1
ATOM 1392 C CA . THR A 1 179 ? -4.141 2.416 14.565 1.00 89.81 179 THR A CA 1
ATOM 1393 C C . THR A 1 179 ? -5.151 3.354 15.230 1.00 89.81 179 THR A C 1
ATOM 1395 O O . THR A 1 179 ? -5.827 2.954 16.177 1.00 89.81 179 THR A O 1
ATOM 1398 N N . ALA A 1 180 ? -5.293 4.576 14.710 1.00 86.56 180 ALA A N 1
ATOM 1399 C CA . ALA A 1 180 ? -6.224 5.588 15.197 1.00 86.56 180 ALA A CA 1
ATOM 1400 C C . ALA A 1 180 ? -7.548 5.652 14.412 1.00 86.56 180 ALA A C 1
ATOM 1402 O O . ALA A 1 180 ? -8.451 6.389 14.815 1.00 86.56 180 ALA A O 1
ATOM 1403 N N . ARG A 1 181 ? -7.679 4.939 13.282 1.00 86.56 181 ARG A N 1
ATOM 1404 C CA . ARG A 1 181 ? -8.819 5.089 12.363 1.00 86.56 181 ARG A CA 1
ATOM 1405 C C . ARG A 1 181 ? -9.315 3.731 11.855 1.00 86.56 181 ARG A C 1
ATOM 1407 O O . ARG A 1 181 ? -8.501 2.922 11.427 1.00 86.56 181 ARG A O 1
ATOM 1414 N N . PRO A 1 182 ? -10.636 3.488 11.819 1.00 87.88 182 PRO A N 1
ATOM 1415 C CA . PRO A 1 182 ? -11.216 2.233 11.333 1.00 87.88 182 PRO A CA 1
ATOM 1416 C C . PRO A 1 182 ? -11.324 2.217 9.795 1.00 87.88 182 PRO A C 1
ATOM 1418 O O . PRO A 1 182 ? -12.404 2.007 9.2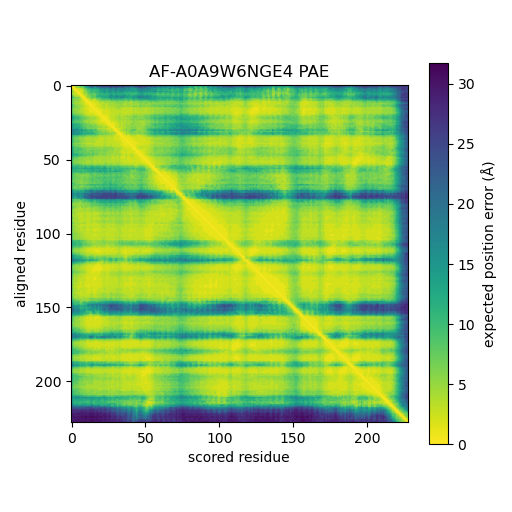33 1.00 87.88 182 PRO A O 1
ATOM 1421 N N . VAL A 1 183 ? -10.218 2.525 9.113 1.00 91.25 183 VAL A N 1
ATOM 1422 C CA . VAL A 1 183 ? -10.123 2.516 7.649 1.00 91.25 183 VAL A CA 1
ATOM 1423 C C . VAL A 1 183 ? -8.864 1.786 7.193 1.00 91.25 183 VAL A C 1
ATOM 1425 O O . VAL A 1 183 ? -7.860 1.731 7.905 1.00 91.25 183 VAL A O 1
ATOM 1428 N N . VAL A 1 184 ? -8.929 1.238 5.984 1.00 93.81 184 VAL A N 1
ATOM 1429 C CA . VAL A 1 184 ? -7.830 0.539 5.315 1.00 93.81 184 VAL A CA 1
ATOM 1430 C C . VAL A 1 184 ? -7.482 1.297 4.046 1.00 93.81 184 VAL A C 1
ATOM 1432 O O . VAL A 1 184 ? -8.363 1.556 3.229 1.00 93.81 184 VAL A O 1
ATOM 1435 N N . LEU A 1 185 ? -6.209 1.621 3.846 1.00 94.62 185 LEU A N 1
ATOM 1436 C CA . LEU A 1 185 ? -5.712 2.139 2.576 1.00 94.62 185 LEU A CA 1
ATOM 1437 C C . LEU A 1 185 ? -5.088 0.994 1.777 1.00 94.62 185 LEU A C 1
ATOM 1439 O O . LEU A 1 185 ? -4.126 0.373 2.220 1.00 94.62 185 LEU A O 1
ATOM 1443 N N . GLN A 1 186 ? -5.622 0.728 0.592 1.00 93.38 186 GLN A N 1
ATOM 1444 C CA . GLN A 1 186 ? -5.041 -0.198 -0.371 1.00 93.38 186 GLN A CA 1
ATOM 1445 C C . GLN A 1 186 ? -4.266 0.599 -1.421 1.00 93.38 186 GLN A C 1
ATOM 1447 O O . GLN A 1 186 ? -4.835 1.420 -2.145 1.00 93.38 186 GLN A O 1
ATOM 1452 N N . LEU A 1 187 ? -2.968 0.331 -1.529 1.00 90.94 187 LEU A N 1
ATOM 1453 C CA . LEU A 1 187 ? -2.122 0.800 -2.622 1.00 90.94 187 LEU A CA 1
ATOM 1454 C C . LEU A 1 187 ? -1.937 -0.358 -3.603 1.00 90.94 187 LEU A C 1
ATOM 1456 O O . LEU A 1 187 ? -1.183 -1.288 -3.327 1.00 90.94 187 LEU A O 1
ATOM 1460 N N . ASP A 1 188 ? -2.622 -0.313 -4.739 1.00 81.88 188 ASP A N 1
ATOM 1461 C CA . ASP A 1 188 ? -2.461 -1.300 -5.810 1.00 81.88 188 ASP A CA 1
ATOM 1462 C C . ASP A 1 188 ? -1.626 -0.711 -6.960 1.00 81.88 188 ASP A C 1
ATOM 1464 O O . ASP A 1 188 ? -1.392 0.501 -7.007 1.00 81.88 188 ASP A O 1
ATOM 1468 N N . GLY A 1 189 ? -1.143 -1.544 -7.886 1.00 72.38 189 GLY A N 1
ATOM 1469 C CA . GLY A 1 189 ? -0.373 -1.069 -9.046 1.00 72.38 189 GLY A CA 1
ATOM 1470 C C . GLY A 1 189 ? -1.114 -0.023 -9.889 1.00 72.38 189 GLY A C 1
ATOM 1471 O O . GLY A 1 189 ? -0.494 0.913 -10.384 1.00 72.38 189 GLY A O 1
ATOM 1472 N N . SER A 1 190 ? -2.442 -0.128 -9.943 1.00 68.38 190 SER A N 1
ATOM 1473 C CA . SER A 1 190 ? -3.315 0.700 -10.772 1.00 68.38 190 SER A CA 1
ATOM 1474 C C . SER A 1 190 ? -3.812 1.975 -10.092 1.00 68.38 190 SER A C 1
ATOM 1476 O O . SER A 1 190 ? -4.474 2.761 -10.750 1.00 68.38 190 SER A O 1
ATOM 1478 N N . GLY A 1 191 ? -3.633 2.166 -8.780 1.00 81.62 191 GLY A N 1
ATOM 1479 C CA . GLY A 1 191 ? -4.520 3.062 -8.035 1.00 81.62 191 GLY A CA 1
ATOM 1480 C C . GLY A 1 191 ? -4.300 3.120 -6.525 1.00 81.62 191 GLY A C 1
ATOM 1481 O O . GLY A 1 191 ? -3.338 2.585 -5.966 1.00 81.62 191 GLY A O 1
ATOM 1482 N N . VAL A 1 192 ? -5.215 3.837 -5.871 1.00 90.19 192 VAL A N 1
ATOM 1483 C CA . VAL A 1 192 ? -5.364 3.894 -4.414 1.00 90.19 192 VAL A CA 1
ATOM 1484 C C . VAL A 1 192 ? -6.838 3.755 -4.069 1.00 90.19 192 VAL A C 1
ATOM 1486 O O . VAL A 1 192 ? -7.690 4.409 -4.677 1.00 90.19 192 VAL A O 1
ATOM 1489 N N . ARG A 1 193 ? -7.142 2.912 -3.087 1.00 92.75 193 ARG A N 1
ATOM 1490 C CA . ARG A 1 193 ? -8.491 2.732 -2.553 1.00 92.75 193 ARG A CA 1
ATOM 1491 C C . ARG A 1 193 ? -8.491 2.907 -1.044 1.00 92.75 193 ARG A C 1
ATOM 1493 O O . ARG A 1 193 ? -7.518 2.578 -0.372 1.00 92.75 193 ARG A O 1
ATOM 1500 N N . LEU A 1 194 ? -9.593 3.435 -0.533 1.00 93.81 194 LEU A N 1
ATOM 1501 C CA . LEU A 1 194 ? -9.859 3.572 0.887 1.00 93.81 194 LEU A CA 1
ATOM 1502 C C . LEU A 1 194 ? -11.084 2.730 1.227 1.00 93.81 194 LEU A C 1
ATOM 1504 O O . LEU A 1 194 ? -12.111 2.821 0.551 1.00 93.81 194 LEU A O 1
ATOM 1508 N N . HIS A 1 195 ? -10.965 1.925 2.274 1.00 93.31 195 HIS A N 1
ATOM 1509 C CA . HIS A 1 195 ? -12.001 1.008 2.722 1.00 93.31 195 HIS A CA 1
ATOM 1510 C C . HIS A 1 195 ? -12.394 1.304 4.161 1.00 93.31 195 HIS A C 1
ATOM 1512 O O . HIS A 1 195 ? -11.542 1.625 4.984 1.00 93.31 195 HIS A O 1
ATOM 1518 N N . GLY A 1 196 ? -13.675 1.168 4.481 1.00 90.88 196 GLY A N 1
ATOM 1519 C CA . GLY A 1 196 ? -14.185 1.378 5.831 1.00 90.88 196 GLY A CA 1
ATOM 1520 C C . GLY A 1 196 ? -15.439 0.557 6.081 1.00 90.88 196 GLY A C 1
ATOM 1521 O O . GLY A 1 196 ? -16.176 0.239 5.151 1.00 90.88 196 GLY A O 1
ATOM 1522 N N . ALA A 1 197 ? -15.706 0.232 7.345 1.00 87.69 197 ALA A N 1
ATOM 1523 C CA . ALA A 1 197 ? -16.904 -0.524 7.730 1.00 87.69 197 ALA A CA 1
ATOM 1524 C C . ALA A 1 197 ? -18.217 0.246 7.478 1.00 87.69 197 ALA A C 1
ATOM 1526 O O . ALA A 1 197 ? -19.297 -0.334 7.489 1.00 87.69 197 ALA A O 1
ATOM 1527 N N . SER A 1 198 ? -18.141 1.561 7.257 1.00 88.38 198 SER A N 1
ATOM 1528 C CA . SER A 1 198 ? -19.284 2.398 6.899 1.00 88.38 198 SER A CA 1
ATOM 1529 C C . SER A 1 198 ? -18.860 3.539 5.977 1.00 88.38 198 SER A C 1
ATOM 1531 O O . SER A 1 198 ? -17.714 3.996 6.014 1.00 88.38 198 SER A O 1
ATOM 1533 N N . ALA A 1 199 ? -19.812 4.060 5.202 1.00 88.62 199 ALA A N 1
ATOM 1534 C CA . ALA A 1 199 ? -19.610 5.281 4.424 1.00 88.62 199 ALA A CA 1
ATOM 1535 C C . ALA A 1 199 ? -19.269 6.498 5.310 1.00 88.62 199 ALA A C 1
ATOM 1537 O O . ALA A 1 199 ? -18.530 7.375 4.876 1.00 88.62 199 ALA A O 1
ATOM 1538 N N . GLY A 1 200 ? -19.749 6.533 6.561 1.00 90.38 200 GLY A N 1
ATOM 1539 C CA . GLY A 1 200 ? -19.428 7.602 7.513 1.00 90.38 200 GLY A CA 1
ATOM 1540 C C . GLY A 1 200 ? -17.951 7.622 7.912 1.00 90.38 200 GLY A C 1
ATOM 1541 O O . GLY A 1 200 ? -17.347 8.689 7.973 1.00 90.38 200 GLY A O 1
ATOM 1542 N N . TYR A 1 201 ? -17.337 6.450 8.117 1.00 89.50 201 TYR A N 1
ATOM 1543 C CA . TYR A 1 201 ? -15.896 6.364 8.380 1.00 89.50 201 TYR A CA 1
ATOM 1544 C C . TYR A 1 201 ? -15.054 6.768 7.171 1.00 89.50 201 TYR A C 1
ATOM 1546 O O . TYR A 1 201 ? -14.022 7.412 7.346 1.00 89.50 201 TYR A O 1
ATOM 1554 N N . LEU A 1 202 ? -15.506 6.439 5.957 1.00 90.56 202 LEU A N 1
ATOM 1555 C CA . LEU A 1 202 ? -14.846 6.883 4.731 1.00 90.56 202 LEU A CA 1
ATOM 1556 C C . LEU A 1 202 ? -14.924 8.398 4.560 1.00 90.56 202 LEU A C 1
ATOM 1558 O O . LEU A 1 202 ? -13.893 9.017 4.333 1.00 90.56 202 LEU A O 1
ATOM 1562 N N . ALA A 1 203 ? -16.109 8.992 4.722 1.00 90.69 203 ALA A N 1
ATOM 1563 C CA . ALA A 1 203 ? -16.289 10.438 4.623 1.00 90.69 203 ALA A CA 1
ATOM 1564 C C . ALA A 1 203 ? -15.388 11.181 5.622 1.00 90.69 203 ALA A C 1
ATOM 1566 O O . ALA A 1 203 ? -14.600 12.028 5.219 1.00 90.69 203 ALA A O 1
ATOM 1567 N N . ALA A 1 204 ? -15.398 10.765 6.893 1.00 91.31 204 ALA A N 1
ATOM 1568 C CA . ALA A 1 204 ? -14.565 11.375 7.928 1.00 91.31 204 ALA A CA 1
ATOM 1569 C C . ALA A 1 204 ? -13.057 11.241 7.653 1.00 91.31 204 ALA A C 1
ATOM 1571 O O . ALA A 1 204 ? -12.284 12.134 7.989 1.00 91.31 204 ALA A O 1
ATOM 1572 N N . ALA A 1 205 ? -12.621 10.123 7.064 1.00 91.00 205 ALA A N 1
ATOM 1573 C CA . ALA A 1 205 ? -11.233 9.950 6.656 1.00 91.00 205 ALA A CA 1
ATOM 1574 C C . ALA A 1 205 ? -10.886 10.831 5.448 1.00 91.00 205 ALA A C 1
ATOM 1576 O O . ALA A 1 205 ? -9.808 11.413 5.418 1.00 91.00 205 ALA A O 1
ATOM 1577 N N . VAL A 1 206 ? -11.799 10.963 4.482 1.00 90.56 206 VAL A N 1
ATOM 1578 C CA . VAL A 1 206 ? -11.619 11.802 3.290 1.00 90.56 206 VAL A CA 1
ATOM 1579 C C . VAL A 1 206 ? -11.568 13.287 3.631 1.00 90.56 206 VAL A C 1
ATOM 1581 O O . VAL A 1 206 ? -10.745 13.994 3.058 1.00 90.56 206 VAL A O 1
ATOM 1584 N N . ASP A 1 207 ? -12.343 13.738 4.615 1.00 90.56 207 ASP A N 1
ATOM 1585 C CA . ASP A 1 207 ? -12.315 15.121 5.108 1.00 90.56 207 ASP A CA 1
ATOM 1586 C C . ASP A 1 207 ? -10.940 15.535 5.666 1.00 90.56 207 ASP A C 1
ATOM 1588 O O . ASP A 1 207 ? -10.629 16.722 5.745 1.00 90.56 207 ASP A O 1
ATOM 1592 N N . MET A 1 208 ? -10.095 14.569 6.046 1.00 88.81 208 MET A N 1
ATOM 1593 C CA . MET A 1 208 ? -8.735 14.816 6.544 1.00 88.81 208 MET A CA 1
ATOM 1594 C C . MET A 1 208 ? -7.687 14.888 5.434 1.00 88.81 208 MET A C 1
ATOM 1596 O O . MET A 1 208 ? -6.559 15.312 5.683 1.00 88.81 208 MET A O 1
ATOM 1600 N N . LEU A 1 209 ? -8.019 14.436 4.225 1.00 89.56 209 LEU A N 1
ATOM 1601 C CA . LEU A 1 209 ? -7.053 14.300 3.145 1.00 89.56 209 LEU A CA 1
ATOM 1602 C C . LEU A 1 209 ? -6.715 15.652 2.502 1.00 89.56 209 LEU A C 1
ATOM 1604 O O . LEU A 1 209 ? -7.497 16.601 2.577 1.00 89.56 209 LEU A O 1
ATOM 1608 N N . PRO A 1 210 ? -5.556 15.752 1.823 1.00 85.81 210 PRO A N 1
ATOM 1609 C CA . PRO A 1 210 ? -5.177 16.965 1.117 1.00 85.81 210 PRO A CA 1
ATOM 1610 C C . PRO A 1 210 ? -6.260 17.433 0.123 1.00 85.81 210 PRO A C 1
ATOM 1612 O O . PRO A 1 210 ? -6.867 16.602 -0.571 1.00 85.81 210 PRO A O 1
ATOM 1615 N N . PRO A 1 211 ? -6.478 18.757 0.006 1.00 80.12 211 PRO A N 1
ATOM 1616 C CA . PRO A 1 211 ? -7.458 19.317 -0.917 1.00 80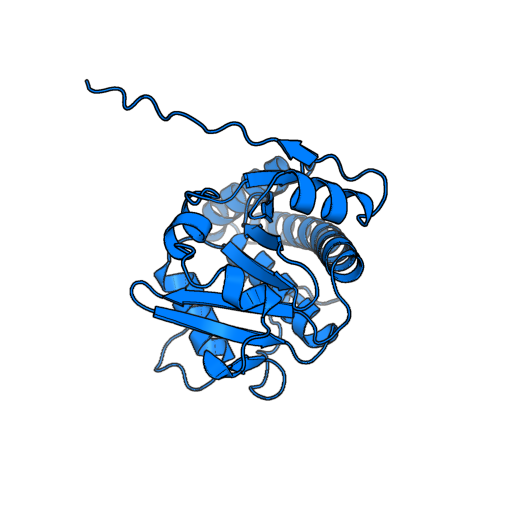.12 211 PRO A CA 1
ATOM 1617 C C . PRO A 1 211 ? -7.110 18.964 -2.369 1.00 80.12 211 PRO A C 1
ATOM 1619 O O . PRO A 1 211 ? -5.940 18.876 -2.741 1.00 80.12 211 PRO A O 1
ATOM 1622 N N . GLY A 1 212 ? -8.136 18.759 -3.200 1.00 73.12 212 GLY A N 1
ATOM 1623 C CA . GLY A 1 212 ? -7.973 18.348 -4.602 1.00 73.12 212 GLY A CA 1
ATOM 1624 C C . GLY A 1 212 ? -7.826 16.836 -4.813 1.00 73.12 212 GLY A C 1
ATOM 1625 O O . GLY A 1 212 ? -7.614 16.392 -5.940 1.00 73.12 212 GLY A O 1
ATOM 1626 N N . THR A 1 213 ? -7.961 16.025 -3.758 1.00 77.94 213 THR A N 1
ATOM 1627 C CA . THR A 1 213 ? -8.089 14.569 -3.895 1.00 77.94 213 THR A CA 1
ATOM 1628 C C . THR A 1 213 ? -9.532 14.206 -4.258 1.00 77.94 213 THR A C 1
ATOM 1630 O O . THR A 1 213 ? -10.461 14.394 -3.477 1.00 77.94 213 THR A O 1
ATOM 1633 N N . HIS A 1 214 ? -9.744 13.711 -5.480 1.00 80.19 214 HIS A N 1
ATOM 1634 C CA . HIS A 1 214 ? -11.078 13.368 -5.976 1.00 80.19 214 HIS A CA 1
ATOM 1635 C C . HIS A 1 214 ? -11.371 11.880 -5.772 1.00 80.19 214 HIS A C 1
ATOM 1637 O O . HIS A 1 214 ? -10.847 11.023 -6.484 1.00 80.19 214 HIS A O 1
ATOM 1643 N N . TRP A 1 215 ? -12.229 11.574 -4.803 1.00 82.25 215 TRP A N 1
ATOM 1644 C CA . TRP A 1 215 ? -12.638 10.209 -4.486 1.00 82.25 215 TRP A CA 1
ATOM 1645 C C . TRP A 1 215 ? -13.932 9.846 -5.208 1.00 82.25 215 TRP A C 1
ATOM 1647 O O . TRP A 1 215 ? -14.921 10.572 -5.155 1.00 82.25 215 TRP A O 1
ATOM 1657 N N . GLN A 1 216 ? -13.918 8.707 -5.887 1.00 82.88 216 GLN A N 1
ATOM 1658 C CA . GLN A 1 216 ? -15.070 8.134 -6.563 1.00 82.88 216 GLN A CA 1
ATOM 1659 C C . GLN A 1 216 ? -15.592 6.956 -5.748 1.00 82.88 216 GLN A C 1
ATOM 1661 O O . GLN A 1 216 ? -14.844 6.038 -5.395 1.00 82.88 216 GLN A O 1
ATOM 1666 N N . VAL A 1 217 ? -16.893 6.969 -5.462 1.00 78.44 217 VAL A N 1
ATOM 1667 C CA . VAL A 1 217 ? -17.566 5.827 -4.842 1.00 78.44 217 VAL A CA 1
ATOM 1668 C C . VAL A 1 217 ? -17.511 4.665 -5.823 1.00 78.44 217 VAL A C 1
ATOM 1670 O O . VAL A 1 217 ? -18.011 4.768 -6.944 1.00 78.44 217 VAL A O 1
ATOM 1673 N N . GLN A 1 218 ? -16.910 3.553 -5.410 1.00 69.19 218 GLN A N 1
ATOM 1674 C CA . GLN A 1 218 ? -16.938 2.350 -6.221 1.00 69.19 218 GLN A CA 1
ATOM 1675 C C . GLN A 1 218 ? -18.283 1.672 -5.953 1.00 69.19 218 GLN A C 1
ATOM 1677 O O . GLN A 1 218 ? -18.486 1.075 -4.899 1.00 69.19 218 GLN A O 1
ATOM 1682 N N . ALA A 1 219 ? -19.237 1.835 -6.873 1.00 54.81 219 ALA A N 1
ATOM 1683 C CA . ALA A 1 219 ? -20.484 1.084 -6.806 1.00 54.81 219 ALA A CA 1
ATOM 1684 C C . ALA A 1 219 ? -20.156 -0.415 -6.815 1.00 54.81 219 ALA A C 1
ATOM 1686 O O . ALA A 1 219 ? -19.242 -0.837 -7.534 1.00 54.81 219 ALA A O 1
ATOM 1687 N N . ASP A 1 220 ? -20.895 -1.209 -6.035 1.00 47.72 220 ASP A N 1
ATOM 1688 C CA . ASP A 1 220 ? -20.824 -2.665 -6.106 1.00 47.72 220 ASP A CA 1
ATOM 1689 C C . ASP A 1 220 ? -21.018 -3.080 -7.562 1.00 47.72 220 ASP A C 1
ATOM 1691 O O . ASP A 1 220 ? -22.121 -3.023 -8.115 1.00 47.72 220 ASP A O 1
ATOM 1695 N N . VAL A 1 221 ? -19.926 -3.475 -8.214 1.00 43.66 221 VAL A N 1
ATOM 1696 C CA . VAL A 1 221 ? -20.006 -4.103 -9.522 1.00 43.66 221 VAL A CA 1
ATOM 1697 C C . VAL A 1 221 ? -20.669 -5.448 -9.271 1.00 43.66 221 VAL A C 1
ATOM 1699 O O . VAL A 1 221 ? -20.001 -6.434 -8.966 1.00 43.66 221 VAL A O 1
ATOM 1702 N N . LYS A 1 222 ? -22.000 -5.502 -9.404 1.00 37.34 222 LYS A N 1
ATOM 1703 C CA . LYS A 1 222 ? -22.697 -6.747 -9.715 1.00 37.34 222 LYS A CA 1
ATOM 1704 C C . LYS A 1 222 ? -22.053 -7.257 -10.998 1.00 37.34 222 LYS A C 1
ATOM 1706 O O . LYS A 1 222 ? -22.439 -6.852 -12.091 1.00 37.34 222 LYS A O 1
ATOM 1711 N N . LYS A 1 223 ? -21.035 -8.112 -10.880 1.00 38.75 223 LYS A N 1
ATOM 1712 C CA . LYS A 1 223 ? -20.581 -8.926 -12.000 1.00 38.75 223 LYS A CA 1
ATOM 1713 C C . LYS A 1 223 ? -21.784 -9.778 -12.376 1.00 38.75 223 LYS A C 1
ATOM 1715 O O . LYS A 1 223 ? -22.058 -10.794 -11.747 1.00 38.75 223 LYS A O 1
ATOM 1720 N N . THR A 1 224 ? -22.535 -9.350 -13.384 1.00 34.81 224 THR A N 1
ATOM 1721 C CA . THR A 1 224 ? -23.334 -10.281 -14.164 1.00 34.81 224 THR A CA 1
ATOM 1722 C C . THR A 1 224 ? -22.335 -11.258 -14.761 1.00 34.81 224 THR A C 1
ATOM 1724 O O . THR A 1 224 ? -21.638 -10.927 -15.722 1.00 34.81 224 THR A O 1
ATOM 1727 N N . CYS A 1 225 ? -22.212 -12.435 -14.149 1.00 32.69 225 CYS A N 1
ATOM 1728 C CA . CYS A 1 225 ? -21.675 -13.600 -14.823 1.00 32.69 225 CYS A CA 1
ATOM 1729 C C . CYS A 1 225 ? -22.479 -13.748 -16.117 1.00 32.69 225 CYS A C 1
ATOM 1731 O O . CYS A 1 225 ? -23.649 -14.128 -16.082 1.00 32.69 225 CYS A O 1
ATOM 1733 N N . ARG A 1 226 ? -21.891 -13.389 -17.261 1.00 30.36 226 ARG A N 1
ATOM 1734 C CA . ARG A 1 226 ? -22.394 -13.884 -18.537 1.00 30.36 226 ARG A CA 1
ATOM 1735 C C . ARG A 1 226 ? -22.041 -15.363 -18.567 1.00 30.36 226 ARG A C 1
ATOM 1737 O O . ARG A 1 226 ? -20.892 -15.717 -18.795 1.00 30.36 226 ARG A O 1
ATOM 1744 N N . ALA A 1 227 ? -23.026 -16.194 -18.253 1.00 35.09 227 ALA A N 1
ATOM 1745 C CA . ALA A 1 227 ? -23.048 -17.563 -18.722 1.00 35.09 227 ALA A CA 1
ATOM 1746 C C . ALA A 1 227 ? -23.364 -17.519 -20.223 1.00 35.09 227 ALA A C 1
ATOM 1748 O O . ALA A 1 227 ? -24.451 -17.078 -20.597 1.00 35.09 227 ALA A O 1
ATOM 1749 N N . ALA A 1 228 ? -22.389 -17.895 -21.047 1.00 35.28 228 ALA A N 1
ATOM 1750 C CA . ALA A 1 228 ? -22.550 -18.506 -22.366 1.00 35.28 228 ALA A CA 1
ATOM 1751 C C . ALA A 1 228 ? -21.178 -19.015 -22.817 1.00 35.28 228 ALA A C 1
ATOM 1753 O O . ALA A 1 228 ? -20.269 -18.166 -22.959 1.00 35.28 228 ALA A O 1
#